Protein AF-A0A9D9RTY1-F1 (afdb_monomer)

Secondary structure (DSSP, 8-state):
-------------------------PPPPP-TTSPPPPPSS--HHHHHHHHHHHHTHHHH-TTS--S-HHHHTTS-GGGS-TTSTTTTSSSPPTT-----S-----SSTTTTTTSSBHHHHHHHHHHH-STTSTT-S-HHHHHHHHHHHHHHTTS---SS---TTTTTTSBS-----PPP-PPPP-----------THHHHHHHHHHHHHHHHHHT-

Radius of gyration: 36.24 Å; Cα contacts (8 Å, |Δi|>4): 224; chains: 1; bounding box: 77×81×108 Å

Foldseek 3Di:
DDDDDDDDDDDDDDPPPDPPPPPPPPDPDDLLLDQDDADPDHFLQSLLSNLCSVFPCVAQNSLLAGPDPVRLVSDDPVPSCQQDACHLHPHHDDLHHHDDPTTHRLAEPPRQQVAFWLVRVLVCCCQCPDVSDRNPDDSSNSQSNSQNRCVSNVQDVSPDRDDPVCGNVRGRNDDPPPPPPDPDDPPPDDPPPPPDPVVVVVVVVVVVVVVVVVVVD

pLDDT: mean 83.55, std 17.49, range [39.09, 98.81]

Structure (mmCIF, N/CA/C/O backbone):
data_AF-A0A9D9RTY1-F1
#
_entry.id   AF-A0A9D9RTY1-F1
#
loop_
_atom_site.group_PDB
_atom_site.id
_atom_site.type_symbol
_atom_site.label_atom_id
_atom_site.label_alt_id
_atom_site.label_comp_id
_atom_site.label_asym_id
_atom_site.label_entity_id
_atom_site.label_seq_id
_atom_site.pdbx_PDB_ins_code
_atom_site.Cartn_x
_atom_site.Cartn_y
_atom_site.Cartn_z
_atom_site.occupancy
_atom_site.B_iso_or_equiv
_atom_site.auth_seq_id
_atom_site.auth_comp_id
_atom_site.auth_asym_id
_atom_site.auth_atom_id
_atom_site.pdbx_PDB_model_num
ATOM 1 N N . MET A 1 1 ? -55.682 6.511 -87.928 1.00 39.09 1 MET A N 1
ATOM 2 C CA . MET A 1 1 ? -54.717 5.522 -88.454 1.00 39.09 1 MET A CA 1
ATOM 3 C C . MET A 1 1 ? -53.425 5.678 -87.659 1.00 39.09 1 MET A C 1
ATOM 5 O O . MET A 1 1 ? -53.034 6.820 -87.480 1.00 39.09 1 MET A O 1
ATOM 9 N N . ALA A 1 2 ? -52.917 4.562 -87.109 1.00 41.84 2 ALA A N 1
ATOM 10 C CA . ALA A 1 2 ? -51.545 4.195 -86.674 1.00 41.84 2 ALA A CA 1
ATOM 11 C C . ALA A 1 2 ? -50.448 5.298 -86.617 1.00 41.84 2 ALA A C 1
ATOM 13 O O . ALA A 1 2 ? -50.391 6.126 -87.512 1.00 41.84 2 ALA A O 1
ATOM 14 N N . SER A 1 3 ? -49.488 5.379 -85.684 1.00 44.28 3 SER A N 1
ATOM 15 C CA . SER A 1 3 ? -48.809 4.414 -84.794 1.00 44.28 3 SER A CA 1
ATOM 16 C C . SER A 1 3 ? -48.095 5.193 -83.665 1.00 44.28 3 SER A C 1
ATOM 18 O O . SER A 1 3 ? -47.603 6.288 -83.904 1.00 44.28 3 SER A O 1
ATOM 20 N N . VAL A 1 4 ? -48.163 4.733 -82.409 1.00 47.88 4 VAL A N 1
ATOM 21 C CA . VAL A 1 4 ? -47.078 4.130 -81.587 1.00 47.88 4 VAL A CA 1
ATOM 22 C C . VAL A 1 4 ? -45.735 4.880 -81.563 1.00 47.88 4 VAL A C 1
ATOM 24 O O . VAL A 1 4 ? -45.043 4.966 -82.571 1.00 47.88 4 VAL A O 1
ATOM 27 N N . GLY A 1 5 ? -45.311 5.278 -80.358 1.00 40.38 5 GLY A N 1
ATOM 28 C CA . GLY A 1 5 ? -43.948 5.720 -80.053 1.00 40.38 5 GLY A CA 1
ATOM 29 C C . GLY A 1 5 ? -43.717 5.843 -78.547 1.00 40.38 5 GLY A C 1
ATOM 30 O O . GLY A 1 5 ? -43.826 6.921 -77.979 1.00 40.38 5 GLY A O 1
ATOM 31 N N . VAL A 1 6 ? -43.462 4.703 -77.909 1.00 56.97 6 VAL A N 1
ATOM 32 C CA . VAL A 1 6 ? -43.056 4.538 -76.507 1.00 56.97 6 VAL A CA 1
ATOM 33 C C . VAL A 1 6 ? -41.722 5.257 -76.249 1.00 56.97 6 VAL A C 1
ATOM 35 O O . VAL A 1 6 ? -40.755 5.000 -76.960 1.00 56.97 6 VAL A O 1
ATOM 38 N N . ALA A 1 7 ? -41.643 6.087 -75.204 1.00 49.06 7 ALA A N 1
ATOM 39 C CA . ALA A 1 7 ? -40.377 6.554 -74.633 1.00 49.06 7 ALA A CA 1
ATOM 40 C C . ALA A 1 7 ? -40.371 6.326 -73.110 1.00 49.06 7 ALA A C 1
ATOM 42 O O . ALA A 1 7 ? -40.986 7.057 -72.336 1.00 49.06 7 ALA A O 1
ATOM 43 N N . LEU A 1 8 ? -39.698 5.232 -72.746 1.00 49.62 8 LEU A N 1
ATOM 44 C CA . LEU A 1 8 ? -39.232 4.820 -71.420 1.00 49.62 8 LEU A CA 1
ATOM 45 C C . LEU A 1 8 ? -38.505 5.971 -70.689 1.00 49.62 8 LEU A C 1
ATOM 47 O O . LEU A 1 8 ? -37.761 6.714 -71.317 1.00 49.62 8 LEU A O 1
ATOM 51 N N . LEU A 1 9 ? -38.829 6.236 -69.417 1.00 51.44 9 LEU A N 1
ATOM 52 C CA . LEU A 1 9 ? -38.225 5.661 -68.194 1.00 51.44 9 LEU A CA 1
ATOM 53 C C . LEU A 1 9 ? -36.789 6.143 -67.895 1.00 51.44 9 LEU A C 1
ATOM 55 O O . LEU A 1 9 ? -35.948 6.239 -68.778 1.00 51.44 9 LEU A O 1
ATOM 59 N N . ILE A 1 10 ? -36.532 6.278 -66.585 1.00 53.66 10 ILE A N 1
ATOM 60 C CA . ILE A 1 10 ? -35.251 6.467 -65.872 1.00 53.66 10 ILE A CA 1
ATOM 61 C C . ILE A 1 10 ? -34.979 7.917 -65.426 1.00 53.66 10 ILE A C 1
ATOM 63 O O . ILE A 1 10 ? -34.097 8.609 -65.920 1.00 53.66 10 ILE A O 1
ATOM 67 N N . ALA A 1 11 ? -35.716 8.349 -64.403 1.00 50.78 11 ALA A N 1
ATOM 68 C CA . ALA A 1 11 ? -35.280 9.397 -63.482 1.00 50.78 11 ALA A CA 1
ATOM 69 C C . ALA A 1 11 ? -35.569 8.911 -62.057 1.00 50.78 11 ALA A C 1
ATOM 71 O O . ALA A 1 11 ? -36.657 9.095 -61.521 1.00 50.78 11 ALA A O 1
ATOM 72 N N . GLY A 1 12 ? -34.611 8.201 -61.478 1.00 52.16 12 GLY A N 1
ATOM 73 C CA . GLY A 1 12 ? -34.702 7.669 -60.125 1.00 52.16 12 GLY A CA 1
ATOM 74 C C . GLY A 1 12 ? -33.815 6.446 -60.017 1.00 52.16 12 GLY A C 1
ATOM 75 O O . GLY A 1 12 ? -34.010 5.523 -60.797 1.00 52.16 12 GLY A O 1
ATOM 76 N N . LEU A 1 13 ? -32.865 6.493 -59.077 1.00 59.09 13 LEU A N 1
ATOM 77 C CA . LEU A 1 13 ? -31.928 5.448 -58.613 1.00 59.09 13 LEU A CA 1
ATOM 78 C C . LEU A 1 13 ? -30.463 5.912 -58.667 1.00 59.09 13 LEU A C 1
ATOM 80 O O . LEU A 1 13 ? -29.623 5.290 -59.303 1.00 59.09 13 LEU A O 1
ATOM 84 N N . LEU A 1 14 ? -30.153 6.997 -57.956 1.00 55.81 14 LEU A N 1
ATOM 85 C CA . LEU A 1 14 ? -28.801 7.265 -57.448 1.00 55.81 14 LEU A CA 1
ATOM 86 C C . LEU A 1 14 ? -28.910 7.802 -56.012 1.00 55.81 14 LEU A C 1
ATOM 88 O O . LEU A 1 14 ? -28.430 8.881 -55.691 1.00 55.81 14 LEU A O 1
ATOM 92 N N . PHE A 1 15 ? -29.596 7.055 -55.147 1.00 55.59 15 PHE A N 1
ATOM 93 C CA . PHE A 1 15 ? -29.337 7.118 -53.712 1.00 55.59 15 PHE A CA 1
ATOM 94 C C . PHE A 1 15 ? -28.747 5.768 -53.343 1.00 55.59 15 PHE A C 1
ATOM 96 O O . PHE A 1 15 ? -29.465 4.792 -53.143 1.00 55.59 15 PHE A O 1
ATOM 103 N N . ASP A 1 16 ? -27.421 5.719 -53.371 1.00 55.88 16 ASP A N 1
ATOM 104 C CA . ASP A 1 16 ? -26.637 4.615 -52.848 1.00 55.88 16 ASP A CA 1
ATOM 105 C C . ASP A 1 16 ? -26.832 4.612 -51.327 1.00 55.88 16 ASP A C 1
ATOM 107 O O . ASP A 1 16 ? -26.165 5.332 -50.582 1.00 55.88 16 ASP A O 1
ATOM 111 N N . THR A 1 17 ? -27.850 3.892 -50.852 1.00 61.53 17 THR A N 1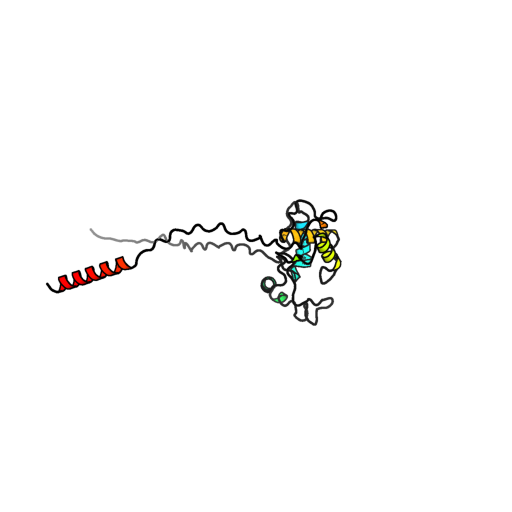
ATOM 112 C CA . THR A 1 17 ? -28.001 3.586 -49.430 1.00 61.53 17 THR A CA 1
ATOM 113 C C . THR A 1 17 ? -26.954 2.540 -49.085 1.00 61.53 17 THR A C 1
ATOM 115 O O . THR A 1 17 ? -27.255 1.349 -48.981 1.00 61.53 17 THR A O 1
ATOM 118 N N . GLY A 1 18 ? -25.706 2.990 -48.949 1.00 62.91 18 GLY A N 1
ATOM 119 C CA . GLY A 1 18 ? -24.657 2.188 -48.346 1.00 62.91 18 GLY A CA 1
ATOM 120 C C . GLY A 1 18 ? -25.138 1.688 -46.980 1.00 62.91 18 GLY A C 1
ATOM 121 O O . GLY A 1 18 ? -25.871 2.408 -46.289 1.00 62.91 18 GLY A O 1
ATOM 122 N N . PRO A 1 19 ? -24.789 0.455 -46.580 1.00 56.78 19 PRO A N 1
ATOM 123 C CA . PRO A 1 19 ? -25.162 -0.041 -45.269 1.00 56.78 19 PRO A CA 1
ATOM 124 C C . PRO A 1 19 ? -24.632 0.939 -44.223 1.00 56.78 19 PRO A C 1
ATOM 126 O O . PRO A 1 19 ? -23.446 1.271 -44.210 1.00 56.78 19 PRO A O 1
ATOM 129 N N . ALA A 1 20 ? -25.525 1.431 -43.364 1.00 58.81 20 ALA A N 1
ATOM 130 C CA . ALA A 1 20 ? -25.129 2.158 -42.174 1.00 58.81 20 ALA A CA 1
ATOM 131 C C . ALA A 1 20 ? -24.320 1.183 -41.316 1.00 58.81 20 ALA A C 1
ATOM 133 O O . ALA A 1 20 ? -24.879 0.348 -40.604 1.00 58.81 20 ALA A O 1
ATOM 134 N N . TYR A 1 21 ? -22.994 1.248 -41.438 1.00 53.22 21 TYR A N 1
ATOM 135 C CA . TYR A 1 21 ? -22.086 0.600 -40.513 1.00 53.22 21 TYR A CA 1
ATOM 136 C C . TYR A 1 21 ? -22.337 1.247 -39.157 1.00 53.22 21 TYR A C 1
ATOM 138 O O . TYR A 1 21 ? -21.851 2.339 -38.866 1.00 53.22 21 TYR A O 1
ATOM 146 N N . SER A 1 22 ? -23.172 0.590 -38.356 1.00 57.97 22 SER A N 1
ATOM 147 C CA . SER A 1 22 ? -23.284 0.863 -36.936 1.00 57.97 22 SER A CA 1
ATOM 148 C C . SER A 1 22 ? -21.882 0.676 -36.371 1.00 57.97 22 SER A C 1
ATOM 150 O O . SER A 1 22 ? -21.384 -0.446 -36.275 1.00 57.97 22 SER A O 1
ATOM 152 N N . GLN A 1 23 ? -21.194 1.787 -36.107 1.00 57.97 23 GLN A N 1
ATOM 153 C CA . GLN A 1 23 ? -19.950 1.757 -35.362 1.00 57.97 23 GLN A CA 1
ATOM 154 C C . GLN A 1 23 ? -20.323 1.283 -33.965 1.00 57.97 23 GLN A C 1
ATOM 156 O O . GLN A 1 23 ? -20.838 2.054 -33.157 1.00 57.97 23 GLN A O 1
ATOM 161 N N . ALA A 1 24 ? -20.122 -0.010 -33.712 1.00 61.62 24 ALA A N 1
ATOM 162 C CA . ALA A 1 24 ? -20.101 -0.537 -32.365 1.00 61.62 24 ALA A CA 1
ATOM 163 C C . ALA A 1 24 ? -19.070 0.298 -31.600 1.00 61.62 24 ALA A C 1
ATOM 165 O O . ALA A 1 24 ? -17.873 0.226 -31.879 1.00 61.62 24 ALA A O 1
ATOM 166 N N . GLN A 1 25 ? -19.547 1.169 -30.712 1.00 55.00 25 GLN A N 1
ATOM 167 C CA . GLN A 1 25 ? -18.683 1.914 -29.813 1.00 55.00 25 GLN A CA 1
ATOM 168 C C . GLN A 1 25 ? -17.931 0.871 -28.992 1.00 55.00 25 GLN A C 1
ATOM 170 O O . GLN A 1 25 ? -18.549 0.088 -28.270 1.00 55.00 25 GLN A O 1
ATOM 175 N N . ALA A 1 26 ? -16.611 0.806 -29.166 1.00 59.34 26 ALA A N 1
ATOM 176 C CA . ALA A 1 26 ? -15.774 -0.022 -28.321 1.00 59.34 26 ALA A CA 1
ATOM 177 C C . ALA A 1 26 ? -16.012 0.423 -26.876 1.00 59.34 26 ALA A C 1
ATOM 179 O O . ALA A 1 26 ? -15.827 1.599 -26.551 1.00 59.34 26 ALA A O 1
ATOM 180 N N . THR A 1 27 ? -16.464 -0.495 -26.024 1.00 51.91 27 THR A N 1
ATOM 181 C CA . THR A 1 27 ? -16.503 -0.253 -24.584 1.00 51.91 27 THR A CA 1
ATOM 182 C C . THR A 1 27 ? -15.096 0.171 -24.163 1.00 51.91 27 THR A C 1
ATOM 184 O O . THR A 1 27 ? -14.148 -0.549 -24.500 1.00 51.91 27 THR A O 1
ATOM 187 N N . PRO A 1 28 ? -14.920 1.320 -23.485 1.00 60.97 28 PRO A N 1
ATOM 188 C CA . PRO A 1 28 ? -13.603 1.742 -23.037 1.00 60.97 28 PRO A CA 1
ATOM 189 C C . PRO A 1 28 ? -12.989 0.614 -22.209 1.00 60.97 28 PRO A C 1
ATOM 191 O O . PRO A 1 28 ? -13.576 0.147 -21.232 1.00 60.97 28 PRO A O 1
ATOM 194 N N . THR A 1 29 ? -11.839 0.117 -22.660 1.00 68.69 29 THR A N 1
ATOM 195 C CA . THR A 1 29 ? -11.062 -0.858 -21.900 1.00 68.69 29 THR A CA 1
ATOM 196 C C . THR A 1 29 ? -10.519 -0.131 -20.679 1.00 68.69 29 THR A C 1
ATOM 198 O O . THR A 1 29 ? -9.836 0.880 -20.819 1.00 68.69 29 THR A O 1
ATOM 201 N N . PHE A 1 30 ? -10.893 -0.594 -19.490 1.00 83.06 30 PHE A N 1
ATOM 202 C CA . PHE A 1 30 ? -10.400 -0.047 -18.232 1.00 83.06 30 PHE A CA 1
ATOM 203 C C . PHE A 1 30 ? -8.881 -0.249 -18.154 1.00 83.06 30 PHE A C 1
ATOM 205 O O . PHE A 1 30 ? -8.409 -1.385 -18.239 1.00 83.06 30 PHE A O 1
ATOM 212 N N . ASP A 1 31 ? -8.128 0.844 -18.020 1.00 92.12 31 ASP A N 1
ATOM 213 C CA . ASP A 1 31 ? -6.685 0.788 -17.803 1.00 92.12 31 ASP A CA 1
ATOM 214 C C . ASP A 1 31 ? -6.409 0.379 -16.352 1.00 92.12 31 ASP A C 1
ATOM 216 O O . ASP A 1 31 ? -6.654 1.135 -15.415 1.00 92.12 31 ASP A O 1
ATOM 220 N N . ARG A 1 32 ? -5.903 -0.843 -16.178 1.00 93.94 32 ARG A N 1
ATOM 221 C CA . ARG A 1 32 ? -5.610 -1.436 -14.867 1.00 93.94 32 ARG A CA 1
ATOM 222 C C . ARG A 1 32 ? -4.363 -0.856 -14.199 1.00 93.94 32 ARG A C 1
ATOM 224 O O . ARG A 1 32 ? -4.164 -1.090 -13.012 1.00 93.94 32 ARG A O 1
ATOM 231 N N . LEU A 1 33 ? -3.525 -0.136 -14.946 1.00 95.75 33 LEU A N 1
ATOM 232 C CA . LEU A 1 33 ? -2.320 0.521 -14.437 1.00 95.75 33 LEU A CA 1
ATOM 233 C C . LEU A 1 33 ? -2.531 2.025 -14.215 1.00 95.75 33 LEU A C 1
ATOM 235 O O . LEU A 1 33 ? -1.637 2.694 -13.693 1.00 95.75 33 LEU A O 1
ATOM 239 N N . ALA A 1 34 ? -3.700 2.563 -14.572 1.00 95.88 34 ALA A N 1
ATOM 240 C CA . ALA A 1 34 ? -4.029 3.961 -14.341 1.00 95.88 34 ALA A CA 1
ATOM 241 C C . ALA A 1 34 ? -4.133 4.280 -12.843 1.00 95.88 34 ALA A C 1
ATOM 243 O O . ALA A 1 34 ? -4.600 3.472 -12.038 1.00 95.88 34 ALA A O 1
ATOM 244 N N . GLN A 1 35 ? -3.735 5.502 -12.484 1.00 96.75 35 GLN A N 1
ATOM 245 C CA . GLN A 1 35 ? -3.918 6.029 -11.136 1.00 96.75 35 GLN A CA 1
ATOM 246 C C . GLN A 1 35 ? -5.409 6.007 -10.759 1.00 96.75 35 GLN A C 1
ATOM 248 O O . GLN A 1 35 ? -6.225 6.556 -11.508 1.00 96.75 35 GLN A O 1
ATOM 253 N N . PRO A 1 36 ? -5.782 5.428 -9.601 1.00 96.19 36 PRO A N 1
ATOM 254 C CA . PRO A 1 36 ? -7.159 5.451 -9.133 1.00 96.19 36 PRO A CA 1
ATOM 255 C C . PRO A 1 36 ? -7.673 6.882 -8.968 1.00 96.19 36 PRO A C 1
ATOM 257 O O . PRO A 1 36 ? -7.025 7.730 -8.351 1.00 96.19 36 PRO A O 1
ATOM 260 N N . THR A 1 37 ? -8.865 7.155 -9.497 1.00 95.94 37 THR A N 1
ATOM 261 C CA . THR A 1 37 ? -9.552 8.428 -9.269 1.00 95.94 37 THR A CA 1
ATOM 262 C C . THR A 1 37 ? -10.217 8.429 -7.901 1.00 95.94 37 THR A C 1
ATOM 264 O O . THR A 1 37 ? -10.975 7.509 -7.591 1.00 95.94 37 THR A O 1
ATOM 267 N N . LEU A 1 38 ? -9.999 9.482 -7.116 1.00 97.00 38 LEU A N 1
ATOM 268 C CA . LEU A 1 38 ? -10.695 9.648 -5.844 1.00 97.00 38 LEU A CA 1
ATOM 269 C C . LEU A 1 38 ? -12.133 10.149 -6.038 1.00 97.00 38 LEU A C 1
ATOM 271 O O . LEU A 1 38 ? -12.379 10.964 -6.934 1.00 97.00 38 LEU A O 1
ATOM 275 N N . PRO A 1 39 ? -13.080 9.722 -5.182 1.00 96.75 39 PRO A N 1
ATOM 276 C CA . PRO A 1 39 ? -14.383 10.366 -5.094 1.00 96.75 39 PRO A CA 1
ATOM 277 C C . PRO A 1 39 ? -14.248 11.805 -4.565 1.00 96.75 39 PRO A C 1
ATOM 279 O O . PRO A 1 39 ? -13.200 12.213 -4.069 1.00 96.75 39 PRO A O 1
ATOM 282 N N . ALA A 1 40 ? -15.329 12.585 -4.669 1.00 97.19 40 ALA A N 1
ATOM 283 C CA . ALA A 1 40 ? -15.341 13.992 -4.254 1.00 97.19 40 ALA A CA 1
ATOM 284 C C . ALA A 1 40 ? -15.058 14.197 -2.753 1.00 97.19 40 ALA A C 1
ATOM 286 O O . ALA A 1 40 ? -14.518 15.234 -2.377 1.00 97.19 40 ALA A O 1
ATOM 287 N N . ASP A 1 41 ? -15.421 13.216 -1.928 1.00 96.25 41 ASP A N 1
ATOM 288 C CA . ASP A 1 41 ? -15.159 13.179 -0.489 1.00 96.25 41 ASP A CA 1
ATOM 289 C C . ASP A 1 41 ? -14.475 11.842 -0.152 1.00 96.25 41 ASP A C 1
ATOM 291 O O . ASP A 1 41 ? -15.158 10.850 0.112 1.00 96.25 41 ASP A O 1
ATOM 295 N N . PRO A 1 42 ? -13.141 11.755 -0.317 1.00 97.12 42 PRO A N 1
ATOM 296 C CA . PRO A 1 42 ? -12.409 10.507 -0.169 1.00 97.12 42 PRO A CA 1
ATOM 297 C C . PRO A 1 42 ? -12.201 10.141 1.295 1.00 97.12 42 PRO A C 1
ATOM 299 O O . PRO A 1 42 ? -11.658 10.923 2.079 1.00 97.12 42 PRO A O 1
ATOM 302 N N . ASN A 1 43 ? -12.534 8.900 1.641 1.00 97.06 43 ASN A N 1
ATOM 303 C CA . ASN A 1 43 ? -12.174 8.347 2.939 1.00 97.06 43 ASN A CA 1
ATOM 304 C C . ASN A 1 43 ? -10.683 7.948 2.986 1.00 97.06 43 ASN A C 1
ATOM 306 O O . ASN A 1 43 ? -9.927 8.080 2.018 1.00 97.06 43 ASN A O 1
ATOM 310 N N . GLN A 1 44 ? -10.246 7.457 4.145 1.00 98.19 44 GLN A N 1
ATOM 311 C CA . GLN A 1 44 ? -8.856 7.072 4.387 1.00 98.19 44 GLN A CA 1
ATOM 312 C C . GLN A 1 44 ? -8.346 5.999 3.405 1.00 98.19 44 GLN A C 1
ATOM 314 O O . GLN A 1 44 ? -7.238 6.115 2.880 1.00 98.19 44 GLN A O 1
ATOM 319 N N . ALA A 1 45 ? -9.139 4.966 3.129 1.00 98.31 45 ALA A N 1
ATOM 320 C CA . ALA A 1 45 ? -8.768 3.898 2.208 1.00 98.31 45 ALA A CA 1
ATOM 321 C C . ALA A 1 45 ? -8.830 4.333 0.735 1.00 98.31 45 ALA A C 1
ATOM 323 O O . ALA A 1 45 ? -8.043 3.846 -0.077 1.00 98.31 45 ALA A O 1
ATOM 324 N N . ASP A 1 46 ? -9.690 5.291 0.376 1.00 98.19 46 ASP A N 1
ATOM 325 C CA . ASP A 1 46 ? -9.677 5.904 -0.955 1.00 98.19 46 ASP A CA 1
ATOM 326 C C . ASP A 1 46 ? -8.331 6.581 -1.202 1.00 98.19 46 ASP A C 1
ATOM 328 O O . ASP A 1 46 ? -7.687 6.329 -2.219 1.00 98.19 46 ASP A O 1
ATOM 332 N N . GLN A 1 47 ? -7.839 7.359 -0.236 1.00 98.56 47 GLN A N 1
ATOM 333 C CA . GLN A 1 47 ? -6.491 7.933 -0.295 1.00 98.56 47 GLN A CA 1
ATOM 334 C C . GLN A 1 47 ? -5.417 6.831 -0.334 1.00 98.56 47 GLN A C 1
ATOM 336 O O . GLN A 1 47 ? -4.473 6.902 -1.125 1.00 98.56 47 GLN A O 1
ATOM 341 N N . GLY A 1 48 ? -5.620 5.757 0.433 1.00 98.62 48 GLY A N 1
ATOM 342 C CA . GLY A 1 48 ? -4.772 4.567 0.430 1.00 98.62 48 GLY A CA 1
ATOM 343 C C . GLY A 1 48 ? -4.645 3.879 -0.924 1.00 98.62 48 GLY A C 1
ATOM 344 O O . GLY A 1 48 ? -3.579 3.344 -1.221 1.00 98.62 48 GLY A O 1
ATOM 345 N N . SER A 1 49 ? -5.667 3.951 -1.781 1.00 98.56 49 SER A N 1
ATOM 346 C CA . SER A 1 49 ? -5.606 3.394 -3.138 1.00 98.56 49 SER A CA 1
ATOM 347 C C . SER A 1 49 ? -4.538 4.069 -4.006 1.00 98.56 49 SER A C 1
ATOM 349 O O . SER A 1 49 ? -3.872 3.399 -4.793 1.00 98.56 49 SER A O 1
ATOM 351 N N . GLN A 1 50 ? -4.301 5.374 -3.824 1.00 98.44 50 GLN A N 1
ATOM 352 C CA . GLN A 1 50 ? -3.238 6.086 -4.538 1.00 98.44 50 GLN A CA 1
ATOM 353 C C . GLN A 1 50 ? -1.853 5.723 -4.005 1.00 98.44 50 GLN A C 1
ATOM 355 O O . GLN A 1 50 ? -0.922 5.546 -4.791 1.00 98.44 50 GLN A O 1
ATOM 360 N N . VAL A 1 51 ? -1.721 5.568 -2.682 1.00 98.69 51 VAL A N 1
ATOM 361 C CA . VAL A 1 51 ? -0.477 5.086 -2.061 1.00 98.69 51 VAL A CA 1
ATOM 362 C C . VAL A 1 51 ? -0.163 3.677 -2.558 1.00 98.69 51 VAL A C 1
ATOM 364 O O . VAL A 1 51 ? 0.959 3.400 -2.974 1.00 98.69 51 VAL A O 1
ATOM 367 N N . TYR A 1 52 ? -1.166 2.799 -2.586 1.00 98.75 52 TYR A N 1
ATOM 368 C CA . TYR A 1 52 ? -1.028 1.442 -3.095 1.00 98.75 52 TYR A CA 1
ATOM 369 C C . TYR A 1 52 ? -0.637 1.425 -4.577 1.00 98.75 52 TYR A C 1
ATOM 371 O O . TYR A 1 52 ? 0.298 0.721 -4.955 1.00 98.75 52 TYR A O 1
ATOM 379 N N . TRP A 1 53 ? -1.312 2.213 -5.418 1.00 98.56 53 TRP A N 1
ATOM 380 C CA . TRP A 1 53 ? -1.005 2.324 -6.845 1.00 98.56 53 TRP A CA 1
ATOM 381 C C . TRP A 1 53 ? 0.450 2.738 -7.091 1.00 98.56 53 TRP A C 1
ATOM 383 O O . TRP A 1 53 ? 1.148 2.101 -7.877 1.00 98.56 53 TRP A O 1
ATOM 393 N N . LEU A 1 54 ? 0.928 3.760 -6.380 1.00 97.88 54 LEU A N 1
ATOM 394 C CA . LEU A 1 54 ? 2.278 4.278 -6.571 1.00 97.88 54 LEU A CA 1
ATOM 395 C C . LEU A 1 54 ? 3.350 3.340 -5.999 1.00 97.88 54 LEU A C 1
ATOM 397 O O . LEU A 1 54 ? 4.407 3.159 -6.601 1.00 97.88 54 LEU A O 1
ATOM 401 N N . SER A 1 55 ? 3.100 2.770 -4.819 1.00 98.06 55 SER A N 1
ATOM 402 C CA . SER A 1 55 ? 4.149 2.163 -3.993 1.00 98.06 55 SER A CA 1
ATOM 403 C C . SER A 1 55 ? 4.023 0.649 -3.797 1.00 98.06 55 SER A C 1
ATOM 405 O O . SER A 1 55 ? 4.923 0.030 -3.233 1.00 98.06 55 SER A O 1
ATOM 407 N N . CYS A 1 56 ? 2.931 0.021 -4.227 1.00 98.31 56 CYS A N 1
ATOM 408 C CA . CYS A 1 56 ? 2.679 -1.400 -3.967 1.00 98.31 56 CYS A CA 1
ATOM 409 C C . CYS A 1 56 ? 2.340 -2.171 -5.241 1.00 98.31 56 CYS A C 1
ATOM 411 O O . CYS A 1 56 ? 2.912 -3.236 -5.475 1.00 98.31 56 CYS A O 1
ATOM 413 N N . LEU A 1 57 ? 1.455 -1.621 -6.074 1.00 98.06 57 LEU A N 1
ATOM 414 C CA . LEU A 1 57 ? 0.922 -2.240 -7.286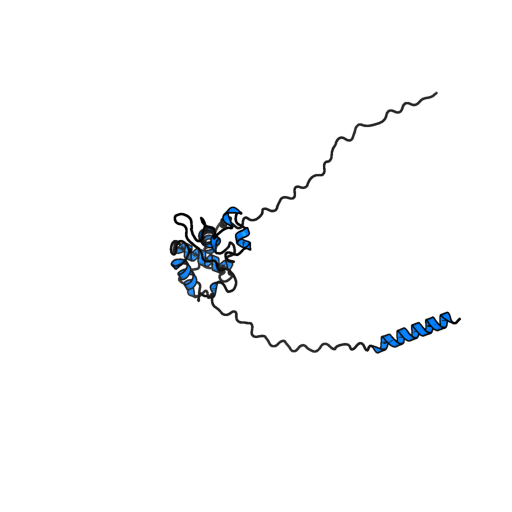 1.00 98.06 57 LEU A CA 1
ATOM 415 C C . LEU A 1 57 ? 1.997 -2.805 -8.225 1.00 98.06 57 LEU A C 1
ATOM 417 O O . LEU A 1 57 ? 1.809 -3.943 -8.659 1.00 98.06 57 LEU A O 1
ATOM 421 N N . PRO A 1 58 ? 3.140 -2.129 -8.489 1.00 94.94 58 PRO A N 1
ATOM 422 C CA . PRO A 1 58 ? 4.132 -2.660 -9.423 1.00 94.94 58 PRO A CA 1
ATOM 423 C C . PRO A 1 58 ? 4.689 -4.034 -9.048 1.00 94.94 58 PRO A C 1
ATOM 425 O O . PRO A 1 58 ? 5.108 -4.799 -9.911 1.00 94.94 58 PRO A O 1
ATOM 428 N N . CYS A 1 59 ? 4.675 -4.356 -7.754 1.00 95.81 59 CYS A N 1
ATOM 429 C CA . CYS A 1 59 ? 5.102 -5.652 -7.244 1.00 95.81 59 CYS A CA 1
ATOM 430 C C . CYS A 1 59 ? 3.896 -6.524 -6.870 1.00 95.81 59 CYS A C 1
ATOM 432 O O . CYS A 1 59 ? 3.847 -7.707 -7.186 1.00 95.81 59 CYS A O 1
ATOM 434 N N . HIS A 1 60 ? 2.914 -5.964 -6.171 1.00 98.06 60 HIS A N 1
ATOM 435 C CA . HIS A 1 60 ? 1.849 -6.734 -5.537 1.00 98.06 60 HIS A CA 1
ATOM 436 C C . HIS A 1 60 ? 0.585 -6.892 -6.382 1.00 98.06 60 HIS A C 1
ATOM 438 O O . HIS A 1 60 ? -0.342 -7.573 -5.949 1.00 98.06 60 HIS A O 1
ATOM 444 N N . GLY A 1 61 ? 0.553 -6.343 -7.594 1.00 97.75 61 GLY A N 1
ATOM 445 C CA . GLY A 1 61 ? -0.598 -6.453 -8.477 1.00 97.75 61 GLY A CA 1
ATOM 446 C C . GLY A 1 61 ? -1.651 -5.392 -8.206 1.00 97.75 61 GLY A C 1
ATOM 447 O O . GLY A 1 61 ? -1.815 -4.922 -7.079 1.00 97.75 61 GLY A O 1
ATOM 448 N N . ASP A 1 62 ? -2.398 -5.042 -9.245 1.00 97.06 62 ASP A N 1
ATOM 449 C CA . ASP A 1 62 ? -3.505 -4.081 -9.205 1.00 97.06 62 ASP A CA 1
ATOM 450 C C . ASP A 1 62 ? -4.660 -4.504 -8.290 1.00 97.06 62 ASP A C 1
ATOM 452 O O . ASP A 1 62 ? -5.388 -3.658 -7.783 1.00 97.06 62 ASP A O 1
ATOM 456 N N . ARG A 1 63 ? -4.800 -5.808 -8.034 1.00 96.88 63 ARG A N 1
ATOM 457 C CA . ARG A 1 63 ? -5.791 -6.390 -7.115 1.00 96.88 63 ARG A CA 1
ATOM 458 C C . ARG A 1 63 ? -5.154 -6.971 -5.851 1.00 96.88 63 ARG A C 1
ATOM 460 O O . ARG A 1 63 ? -5.809 -7.706 -5.120 1.00 96.88 63 ARG A O 1
ATOM 467 N N . GLY A 1 64 ? -3.860 -6.734 -5.628 1.00 98.19 64 GLY A N 1
ATOM 468 C CA . GLY A 1 64 ? -3.109 -7.367 -4.541 1.00 98.19 64 GLY A CA 1
ATOM 469 C C . GLY A 1 64 ? -2.893 -8.869 -4.704 1.00 98.19 64 GLY A C 1
ATOM 470 O O . GLY A 1 64 ? -2.572 -9.538 -3.725 1.00 98.19 64 GLY A O 1
ATOM 471 N N . GLN A 1 65 ? -3.031 -9.404 -5.921 1.00 97.75 65 GLN A N 1
ATOM 472 C CA . GLN A 1 65 ? -2.865 -10.823 -6.253 1.00 97.75 65 GLN A CA 1
ATOM 473 C C . GLN A 1 65 ? -1.399 -11.294 -6.308 1.00 97.75 65 GLN A C 1
ATOM 475 O O . GLN A 1 65 ? -1.139 -12.478 -6.528 1.00 97.75 65 GLN A O 1
ATOM 480 N N . GLY A 1 66 ? -0.442 -10.387 -6.116 1.00 97.38 66 GLY A N 1
ATOM 481 C CA . GLY A 1 66 ? 0.983 -10.618 -6.331 1.00 97.38 66 GLY A CA 1
ATOM 482 C C . GLY A 1 66 ? 1.394 -10.427 -7.793 1.00 97.38 66 GLY A C 1
ATOM 483 O O . GLY A 1 66 ? 0.564 -10.179 -8.674 1.00 97.38 66 GLY A O 1
ATOM 484 N N . LEU A 1 67 ? 2.692 -10.577 -8.065 1.00 96.12 67 LEU A N 1
ATOM 485 C CA . LEU A 1 67 ? 3.265 -10.441 -9.410 1.00 96.12 67 LEU A CA 1
ATOM 486 C C . LEU A 1 67 ? 3.007 -11.709 -10.239 1.00 96.12 67 LEU A C 1
ATOM 488 O O . LEU A 1 67 ? 3.901 -12.519 -10.481 1.00 96.12 67 LEU A O 1
ATOM 492 N N . THR A 1 68 ? 1.745 -11.922 -10.600 1.00 96.31 68 THR A N 1
ATOM 493 C CA . THR A 1 68 ? 1.309 -13.064 -11.413 1.00 96.31 68 THR A CA 1
ATOM 494 C C . THR A 1 68 ? 1.611 -12.839 -12.892 1.00 96.31 68 THR A C 1
ATOM 496 O O . THR A 1 68 ? 1.681 -11.700 -13.345 1.00 96.31 68 THR A O 1
ATOM 499 N N . GLU A 1 69 ? 1.708 -13.920 -13.671 1.00 95.38 69 GLU A N 1
ATOM 500 C CA . GLU A 1 69 ? 1.830 -13.826 -15.134 1.00 95.38 69 GLU A CA 1
ATOM 501 C C . GLU A 1 69 ? 0.665 -13.031 -15.742 1.00 95.38 69 GLU A C 1
ATOM 503 O O . GLU A 1 69 ? 0.869 -12.184 -16.600 1.00 95.38 69 GLU A O 1
ATOM 508 N N . GLU A 1 70 ? -0.557 -13.244 -15.244 1.00 96.00 70 GLU A N 1
ATOM 509 C CA . GLU A 1 70 ? -1.748 -12.501 -15.674 1.00 96.00 70 GLU A CA 1
ATOM 510 C C . GLU A 1 70 ? -1.592 -10.991 -15.493 1.00 96.00 70 GLU A C 1
ATOM 512 O O . GLU A 1 70 ? -1.944 -10.229 -16.390 1.00 96.00 70 GLU A O 1
ATOM 517 N N . PHE A 1 71 ? -1.041 -10.570 -14.356 1.00 96.56 71 PHE A N 1
ATOM 518 C CA . PHE A 1 71 ? -0.792 -9.164 -14.083 1.00 96.56 71 PHE A CA 1
ATOM 519 C C . PHE A 1 71 ? 0.378 -8.617 -14.909 1.00 96.56 71 PHE A C 1
ATOM 521 O O . PHE A 1 71 ? 0.277 -7.533 -15.464 1.00 96.56 71 PHE A O 1
ATOM 528 N N . ILE A 1 72 ? 1.459 -9.380 -15.087 1.00 95.38 72 ILE A N 1
ATOM 529 C CA . ILE A 1 72 ? 2.585 -8.975 -15.946 1.00 95.38 72 ILE A CA 1
ATOM 530 C C . ILE A 1 72 ? 2.102 -8.654 -17.371 1.00 95.38 72 ILE A C 1
ATOM 532 O O . ILE A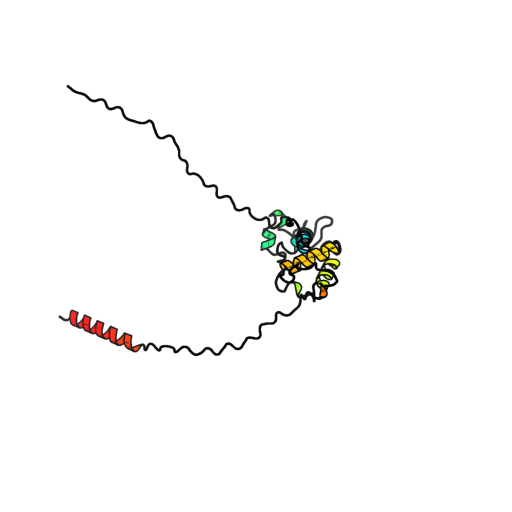 1 72 ? 2.560 -7.687 -17.976 1.00 95.38 72 ILE A O 1
ATOM 536 N N . GLN A 1 73 ? 1.128 -9.402 -17.899 1.00 95.44 73 GLN A N 1
ATOM 537 C CA . GLN A 1 73 ? 0.574 -9.149 -19.234 1.00 95.44 73 GLN A CA 1
ATOM 538 C C . GLN A 1 73 ? -0.196 -7.818 -19.358 1.00 95.44 73 GLN A C 1
ATOM 540 O O . GLN A 1 73 ? -0.477 -7.405 -20.483 1.00 95.44 73 GLN A O 1
ATOM 545 N N . THR A 1 74 ? -0.515 -7.120 -18.258 1.00 95.00 74 THR A N 1
ATOM 546 C CA . THR A 1 74 ? -1.122 -5.778 -18.323 1.00 95.00 74 THR A CA 1
ATOM 547 C C . THR A 1 74 ? -0.110 -4.678 -18.635 1.00 95.00 74 THR A C 1
ATOM 549 O O . THR A 1 74 ? -0.516 -3.595 -19.045 1.00 95.00 74 THR A O 1
ATOM 552 N N . TYR A 1 75 ? 1.189 -4.930 -18.456 1.00 94.00 75 TYR A N 1
ATOM 553 C CA . TYR A 1 75 ? 2.245 -3.970 -18.781 1.00 94.00 75 TYR A CA 1
ATOM 554 C C . TYR A 1 75 ? 2.487 -3.867 -20.296 1.00 94.00 75 TYR A C 1
ATOM 556 O O . TYR A 1 75 ? 2.213 -4.830 -21.032 1.00 94.00 75 TYR A O 1
ATOM 564 N N . PRO A 1 76 ? 3.045 -2.739 -20.778 1.00 92.69 76 PRO A N 1
ATOM 565 C CA . PRO A 1 76 ? 3.665 -2.662 -22.101 1.00 92.69 76 PRO A CA 1
ATOM 566 C C . PRO A 1 76 ? 4.663 -3.809 -22.312 1.00 92.69 76 PRO A C 1
ATOM 568 O O . PRO A 1 76 ? 5.274 -4.281 -21.354 1.00 92.69 76 PRO A O 1
ATOM 571 N N . GLU A 1 77 ? 4.809 -4.296 -23.546 1.00 92.44 77 GLU A N 1
ATOM 572 C CA . GLU A 1 77 ? 5.615 -5.493 -23.850 1.00 92.44 77 GLU A CA 1
ATOM 573 C C . GLU A 1 77 ? 7.078 -5.354 -23.395 1.00 92.44 77 GLU A C 1
ATOM 575 O O . GLU A 1 77 ? 7.683 -6.317 -22.919 1.00 92.44 77 GLU A O 1
ATOM 580 N N . GLU A 1 78 ? 7.621 -4.144 -23.489 1.00 89.19 78 GLU A N 1
ATOM 581 C CA . GLU A 1 78 ? 8.957 -3.764 -23.039 1.00 89.19 78 GLU A CA 1
ATOM 582 C C . GLU A 1 78 ? 9.155 -3.898 -21.518 1.00 89.19 78 GLU A C 1
ATOM 584 O O . GLU A 1 78 ? 10.254 -4.244 -21.077 1.00 89.19 78 GLU A O 1
ATOM 589 N N . ASP A 1 79 ? 8.088 -3.747 -20.730 1.00 90.06 79 ASP A N 1
ATOM 590 C CA . ASP A 1 79 ? 8.125 -3.711 -19.263 1.00 90.06 79 ASP A CA 1
ATOM 591 C C . ASP A 1 79 ? 7.785 -5.065 -18.611 1.00 90.06 79 ASP A C 1
ATOM 593 O O . ASP A 1 79 ? 7.943 -5.245 -17.402 1.00 90.06 79 ASP A O 1
ATOM 597 N N . ARG A 1 80 ? 7.385 -6.076 -19.398 1.00 92.94 80 ARG A N 1
ATOM 598 C CA . ARG A 1 80 ? 7.025 -7.421 -18.886 1.00 92.94 80 ARG A CA 1
ATOM 599 C C . ARG A 1 80 ? 8.218 -8.231 -18.373 1.00 92.94 80 ARG A C 1
ATOM 601 O O . ARG A 1 80 ? 8.063 -9.291 -17.770 1.00 92.94 80 ARG A O 1
ATOM 608 N N . ASN A 1 81 ? 9.433 -7.750 -18.619 1.00 89.81 81 ASN A N 1
ATOM 609 C CA . ASN A 1 81 ? 10.678 -8.464 -18.358 1.00 89.81 81 ASN A CA 1
ATOM 610 C C . ASN A 1 81 ? 11.312 -8.075 -17.013 1.00 89.81 81 ASN A C 1
ATOM 612 O O . ASN A 1 81 ? 12.491 -7.719 -16.954 1.00 89.81 81 ASN A O 1
ATOM 616 N N . CYS A 1 82 ? 10.556 -8.190 -15.916 1.00 89.25 82 CYS A N 1
ATOM 617 C CA . CYS A 1 82 ? 10.931 -7.639 -14.606 1.00 89.25 82 CYS A CA 1
ATOM 618 C C . CYS A 1 82 ? 12.342 -8.042 -14.127 1.00 89.25 82 CYS A C 1
ATOM 620 O O . CYS A 1 82 ? 13.025 -7.244 -13.495 1.00 89.25 82 CYS A O 1
ATOM 622 N N . TRP A 1 83 ? 12.816 -9.255 -14.446 1.00 92.50 83 TRP A N 1
ATOM 623 C CA . TRP A 1 83 ? 14.119 -9.782 -13.999 1.00 92.50 83 TRP A CA 1
ATOM 624 C C . TRP A 1 83 ? 15.232 -9.772 -15.056 1.00 92.50 83 TRP A C 1
ATOM 626 O O . TRP A 1 83 ? 16.264 -10.425 -14.862 1.00 92.50 83 TRP A O 1
ATOM 636 N N . THR A 1 84 ? 15.053 -9.086 -16.179 1.00 87.44 84 THR A N 1
ATOM 637 C CA . THR A 1 84 ? 16.119 -8.959 -17.181 1.00 87.44 84 THR A CA 1
ATOM 638 C C . THR A 1 84 ? 17.224 -8.010 -16.689 1.00 87.44 84 THR A C 1
ATOM 640 O O . THR A 1 84 ? 17.032 -7.216 -15.766 1.00 87.44 84 THR A O 1
ATOM 643 N N . SER A 1 85 ? 18.438 -8.138 -17.239 1.00 76.62 85 SER A N 1
ATOM 644 C CA . SER A 1 85 ? 19.536 -7.205 -16.926 1.00 76.62 85 SER A CA 1
ATOM 645 C C . SER A 1 85 ? 19.193 -5.807 -17.445 1.00 76.62 85 SER A C 1
ATOM 647 O O . SER A 1 85 ? 18.707 -5.686 -18.563 1.00 76.62 85 SER A O 1
ATOM 649 N N . GLY A 1 86 ? 19.432 -4.775 -16.636 1.00 72.19 86 GLY A N 1
ATOM 650 C CA . GLY A 1 86 ? 18.891 -3.428 -16.841 1.00 72.19 86 GLY A CA 1
ATOM 651 C C . GLY A 1 86 ? 17.526 -3.189 -16.179 1.00 72.19 86 GLY A C 1
ATOM 652 O O . GLY A 1 86 ? 17.115 -2.041 -16.094 1.00 72.19 86 GLY A O 1
ATOM 653 N N . CYS A 1 87 ? 16.871 -4.236 -15.656 1.00 85.31 87 CYS A N 1
ATOM 654 C CA . CYS A 1 87 ? 15.660 -4.179 -14.817 1.00 85.31 87 CYS A CA 1
ATOM 655 C C . CYS A 1 87 ? 15.992 -4.700 -13.398 1.00 85.31 87 CYS A C 1
ATOM 657 O O . CYS A 1 87 ? 17.061 -4.397 -12.882 1.00 85.31 87 CYS A O 1
ATOM 659 N N . HIS A 1 88 ? 15.162 -5.535 -12.761 1.00 91.06 88 HIS A N 1
ATOM 660 C CA . HIS A 1 88 ? 15.435 -6.126 -11.435 1.00 91.06 88 HIS A CA 1
ATOM 661 C C . HIS A 1 88 ? 16.212 -7.461 -11.489 1.00 91.06 88 HIS A C 1
ATOM 663 O O . HIS A 1 88 ? 16.072 -8.324 -10.614 1.00 91.06 88 HIS A O 1
ATOM 669 N N . GLY A 1 89 ? 16.993 -7.673 -12.555 1.00 86.81 89 GLY A N 1
ATOM 670 C CA . GLY A 1 89 ? 17.798 -8.874 -12.796 1.00 86.81 89 GLY A CA 1
ATOM 671 C C . GLY A 1 89 ? 19.153 -8.893 -12.084 1.00 86.81 89 GLY A C 1
ATOM 672 O O . GLY A 1 89 ? 19.440 -8.074 -11.225 1.00 86.81 89 GLY A O 1
ATOM 673 N N . ALA A 1 90 ? 20.040 -9.813 -12.479 1.00 88.31 90 ALA A N 1
ATOM 674 C CA . ALA A 1 90 ? 21.366 -9.973 -11.855 1.00 88.31 90 ALA A CA 1
ATOM 675 C C . ALA A 1 90 ? 22.281 -8.734 -11.964 1.00 88.31 90 ALA A C 1
ATOM 677 O O . ALA A 1 90 ? 23.277 -8.636 -11.250 1.00 88.31 90 ALA A O 1
ATOM 678 N N . ARG A 1 91 ? 21.971 -7.821 -12.889 1.00 88.31 91 ARG A N 1
ATOM 679 C CA . ARG A 1 91 ? 22.642 -6.532 -13.077 1.00 88.31 91 ARG A CA 1
ATOM 680 C C . ARG A 1 91 ? 21.568 -5.468 -13.313 1.00 88.31 91 ARG A C 1
ATOM 682 O O . ARG A 1 91 ? 21.149 -5.325 -14.465 1.00 88.31 91 ARG A O 1
ATOM 689 N N . PRO A 1 92 ? 21.057 -4.815 -12.261 1.00 87.94 92 PRO A N 1
ATOM 690 C CA . PRO A 1 92 ? 20.086 -3.741 -12.417 1.00 87.94 92 PRO A CA 1
ATOM 691 C C . PRO A 1 92 ? 20.720 -2.473 -13.010 1.00 87.94 92 PRO A C 1
ATOM 693 O O . PRO A 1 92 ? 21.937 -2.414 -13.200 1.00 87.94 92 PRO A O 1
ATOM 696 N N . TYR A 1 93 ? 19.884 -1.487 -13.348 1.00 84.69 93 TYR A N 1
ATOM 697 C CA . TYR A 1 93 ? 20.317 -0.144 -13.753 1.00 84.69 93 TYR A CA 1
ATOM 698 C C . TYR A 1 93 ? 21.027 0.595 -12.596 1.00 84.69 93 TYR A C 1
ATOM 700 O O . TYR A 1 93 ? 21.055 0.105 -11.466 1.00 84.69 93 TYR A O 1
ATOM 708 N N . GLU A 1 94 ? 21.639 1.750 -12.877 1.00 85.62 94 GLU A N 1
ATOM 709 C CA . GLU A 1 94 ? 22.269 2.602 -11.852 1.00 85.62 94 GLU A CA 1
ATOM 710 C C . GLU A 1 94 ? 21.212 3.050 -10.827 1.00 85.62 94 GLU A C 1
ATOM 712 O O . GLU A 1 94 ? 20.146 3.508 -11.217 1.00 85.62 94 GLU A O 1
ATOM 717 N N . ASP A 1 95 ? 21.463 2.836 -9.533 1.00 86.38 95 ASP A N 1
ATOM 718 C CA . ASP A 1 95 ? 20.484 2.980 -8.433 1.00 86.38 95 ASP A CA 1
ATOM 719 C C . ASP A 1 95 ? 19.284 2.006 -8.468 1.00 86.38 95 ASP A C 1
ATOM 721 O O . ASP A 1 95 ? 18.317 2.148 -7.717 1.00 86.38 95 ASP A O 1
ATOM 725 N N . GLY A 1 96 ? 19.338 0.971 -9.310 1.00 87.19 96 GLY A N 1
ATOM 726 C CA . GLY A 1 96 ? 18.344 -0.098 -9.339 1.00 87.19 96 GLY A CA 1
ATOM 727 C C . GLY A 1 96 ? 18.544 -1.150 -8.240 1.00 87.19 96 GLY A C 1
ATOM 728 O O . GLY A 1 96 ? 19.588 -1.249 -7.596 1.00 87.19 96 GLY A O 1
ATOM 729 N N . PHE A 1 97 ? 17.536 -2.000 -8.048 1.00 91.19 97 PHE A N 1
ATOM 730 C CA . PHE A 1 97 ? 17.520 -3.054 -7.027 1.00 91.19 97 PHE A CA 1
ATOM 731 C C . PHE A 1 97 ? 17.053 -4.388 -7.614 1.00 91.19 97 PHE A C 1
ATOM 733 O O . PHE A 1 97 ? 16.333 -4.431 -8.612 1.00 91.19 97 PHE A O 1
ATOM 740 N N . THR A 1 98 ? 17.436 -5.497 -6.979 1.00 92.00 98 THR A N 1
ATOM 741 C CA . THR A 1 98 ? 16.957 -6.837 -7.349 1.00 92.00 98 THR A CA 1
ATOM 742 C C . THR A 1 98 ? 15.736 -7.223 -6.528 1.00 92.00 98 THR A C 1
ATOM 744 O O . THR A 1 98 ? 15.729 -7.002 -5.317 1.00 92.00 98 THR A O 1
ATOM 747 N N . ILE A 1 99 ? 14.765 -7.897 -7.142 1.00 90.56 99 ILE A N 1
ATOM 748 C CA . ILE A 1 99 ? 13.573 -8.410 -6.450 1.00 90.56 99 ILE A CA 1
ATOM 749 C C . ILE A 1 99 ? 13.587 -9.942 -6.361 1.00 90.56 99 ILE A C 1
ATOM 751 O O . ILE A 1 99 ? 14.157 -10.609 -7.237 1.00 90.56 99 ILE A O 1
ATOM 755 N N . PRO A 1 100 ? 12.943 -10.537 -5.339 1.00 90.12 100 PRO A N 1
ATOM 756 C CA . PRO A 1 100 ? 12.757 -11.981 -5.280 1.00 90.12 100 PRO A CA 1
ATOM 757 C C . PRO A 1 100 ? 11.931 -12.492 -6.470 1.00 90.12 100 PRO A C 1
ATOM 759 O O . PRO A 1 100 ? 11.198 -11.753 -7.123 1.00 90.12 100 PRO A O 1
ATOM 762 N N . LYS A 1 101 ? 12.052 -13.791 -6.766 1.00 90.56 101 LYS A N 1
ATOM 763 C CA . LYS A 1 101 ? 11.317 -14.436 -7.872 1.00 90.56 101 LYS A CA 1
ATOM 764 C C . LYS A 1 101 ? 9.833 -14.634 -7.594 1.00 90.56 101 LYS A C 1
ATOM 766 O O . LYS A 1 101 ? 9.066 -14.844 -8.522 1.00 90.56 101 LYS A O 1
ATOM 771 N N . TYR A 1 102 ? 9.451 -14.594 -6.326 1.00 94.56 102 TYR A N 1
ATOM 772 C CA . TYR A 1 102 ? 8.073 -14.703 -5.894 1.00 94.56 102 TYR A CA 1
ATOM 773 C C . TYR A 1 102 ? 7.694 -13.425 -5.161 1.00 94.56 102 TYR A C 1
ATOM 775 O O . TYR A 1 102 ? 8.316 -13.095 -4.148 1.00 94.56 102 TYR A O 1
ATOM 783 N N . ILE A 1 103 ? 6.678 -12.734 -5.673 1.00 96.81 103 ILE A N 1
ATOM 784 C CA . ILE A 1 103 ? 6.061 -11.597 -4.999 1.00 96.81 103 ILE A CA 1
ATOM 785 C C . ILE A 1 103 ? 4.677 -12.032 -4.516 1.00 96.81 103 ILE A C 1
ATOM 787 O O . ILE A 1 103 ? 3.843 -12.404 -5.345 1.00 96.81 103 ILE A O 1
ATOM 791 N N . PRO A 1 104 ? 4.432 -12.038 -3.195 1.00 96.88 104 PRO A N 1
ATOM 792 C CA . PRO A 1 104 ? 3.218 -12.613 -2.644 1.00 96.88 104 PRO A CA 1
ATOM 793 C C . PRO A 1 104 ? 1.984 -11.740 -2.908 1.00 96.88 104 PRO A C 1
ATOM 795 O O . PRO A 1 104 ? 2.116 -10.515 -3.037 1.00 96.88 104 PRO A O 1
ATOM 798 N N . PRO A 1 105 ? 0.785 -12.349 -2.894 1.00 98.06 105 PRO A N 1
ATOM 799 C CA . PRO A 1 105 ? -0.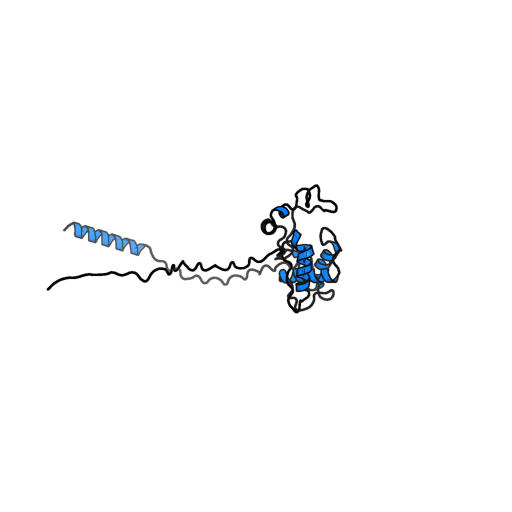453 -11.607 -2.742 1.00 98.06 105 PRO A CA 1
ATOM 800 C C . PRO A 1 105 ? -0.511 -10.931 -1.367 1.00 98.06 105 PRO A C 1
ATOM 802 O O . PRO A 1 105 ? 0.012 -11.449 -0.376 1.00 98.06 105 PRO A O 1
ATOM 805 N N . VAL A 1 106 ? -1.151 -9.769 -1.319 1.00 97.88 106 VAL A N 1
ATOM 806 C CA . VAL A 1 106 ? -1.304 -8.929 -0.118 1.00 97.88 106 VAL A CA 1
ATOM 807 C C . VAL A 1 106 ? -2.750 -8.509 0.133 1.00 97.88 106 VAL A C 1
ATOM 809 O O . VAL A 1 106 ? -3.038 -7.935 1.178 1.00 97.88 106 VAL A O 1
ATOM 812 N N . ILE A 1 107 ? -3.651 -8.812 -0.804 1.00 97.31 107 ILE A N 1
ATOM 813 C CA . ILE A 1 107 ? -5.098 -8.656 -0.664 1.00 97.31 107 ILE A CA 1
ATOM 814 C C . ILE A 1 107 ? -5.742 -9.982 -1.072 1.00 97.31 107 ILE A C 1
ATOM 816 O O . ILE A 1 107 ? -5.314 -10.632 -2.027 1.00 97.31 107 ILE A O 1
ATOM 820 N N . GLY A 1 108 ? -6.761 -10.398 -0.321 1.00 93.38 108 GLY A N 1
ATOM 821 C CA . GLY A 1 108 ? -7.487 -11.648 -0.530 1.00 93.38 108 GLY A CA 1
ATOM 822 C C . GLY A 1 108 ? -7.434 -12.575 0.680 1.00 93.38 108 GLY A C 1
ATOM 823 O O . GLY A 1 108 ? -6.686 -12.350 1.639 1.00 93.38 108 GLY A O 1
ATOM 824 N N . GLU A 1 109 ? -8.243 -13.632 0.632 1.00 90.31 109 GLU A N 1
ATOM 825 C CA . GLU A 1 109 ? -8.410 -14.563 1.746 1.00 90.31 109 GLU A CA 1
ATOM 826 C C . GLU A 1 109 ? -7.066 -15.165 2.180 1.00 90.31 109 GLU A C 1
ATOM 828 O O . GLU A 1 109 ? -6.302 -15.716 1.389 1.00 90.31 109 GLU A O 1
ATOM 833 N N . GLY A 1 110 ? -6.759 -15.025 3.466 1.00 89.81 110 GLY A N 1
ATOM 834 C CA . GLY A 1 110 ? -5.583 -15.620 4.092 1.00 89.81 110 GLY A CA 1
ATOM 835 C C . GLY A 1 110 ? -4.231 -14.961 3.815 1.00 89.81 110 GLY A C 1
ATOM 836 O O . GLY A 1 110 ? -3.239 -15.330 4.442 1.00 89.81 110 GLY A O 1
ATOM 837 N N . THR A 1 111 ? -4.175 -13.944 2.958 1.00 93.69 111 THR A N 1
ATOM 838 C CA . THR A 1 111 ? -2.921 -13.271 2.563 1.00 93.69 111 THR A CA 1
ATOM 839 C C . THR A 1 111 ? -2.227 -12.535 3.718 1.00 93.69 111 THR A C 1
ATOM 841 O O . THR A 1 111 ? -0.999 -12.423 3.749 1.00 93.69 111 THR A O 1
ATOM 844 N N . LEU A 1 112 ? -3.001 -12.093 4.714 1.00 95.19 112 LEU A N 1
ATOM 845 C CA . LEU A 1 112 ? -2.530 -11.301 5.855 1.00 95.19 112 LEU A CA 1
ATOM 846 C C . LEU A 1 112 ? -2.438 -12.089 7.175 1.00 95.19 112 LEU A C 1
ATOM 848 O O . LEU A 1 112 ? -2.066 -11.512 8.194 1.00 95.19 112 LEU A O 1
ATOM 852 N N . GLN A 1 113 ? -2.683 -13.408 7.167 1.00 92.12 113 GLN A N 1
ATOM 853 C CA . GLN A 1 113 ? -2.727 -14.250 8.382 1.00 92.12 113 GLN A CA 1
ATOM 854 C C . GLN A 1 113 ? -1.413 -14.304 9.175 1.00 92.12 113 GLN A C 1
ATOM 856 O O . GLN A 1 113 ? -1.409 -14.687 10.343 1.00 92.12 113 GLN A O 1
ATOM 861 N N . LYS A 1 114 ? -0.286 -13.912 8.566 1.00 92.38 114 LYS A N 1
ATOM 862 C CA . LYS A 1 114 ? 1.002 -13.790 9.270 1.00 92.38 114 LYS A CA 1
ATOM 863 C C . LYS A 1 114 ? 1.013 -12.674 10.322 1.00 92.38 114 LYS A C 1
ATOM 865 O O . LYS A 1 114 ? 1.917 -12.639 11.153 1.00 92.38 114 LYS A O 1
ATOM 870 N N . PHE A 1 115 ? 0.046 -11.760 10.275 1.00 96.00 115 PHE A N 1
ATOM 871 C CA . PHE A 1 115 ? -0.118 -10.684 11.241 1.00 96.00 115 PHE A CA 1
ATOM 872 C C . PHE A 1 115 ? -1.269 -11.001 12.193 1.00 96.00 115 PHE A C 1
ATOM 874 O O . PHE A 1 115 ? -2.304 -11.526 11.790 1.00 96.00 115 PHE A O 1
ATOM 881 N N . SER A 1 116 ? -1.112 -10.646 13.466 1.00 95.31 116 SER A N 1
ATOM 882 C CA . SER A 1 116 ? -2.177 -10.809 14.458 1.00 95.31 116 SER A CA 1
ATOM 883 C C . SER A 1 116 ? -3.351 -9.862 14.197 1.00 95.31 116 SER A C 1
ATOM 885 O O . SER A 1 116 ? -4.507 -10.268 14.301 1.00 95.31 116 SER A O 1
ATOM 887 N N . ASN A 1 117 ? -3.053 -8.606 13.856 1.00 97.06 117 ASN A N 1
ATOM 888 C CA . ASN A 1 117 ? -4.027 -7.531 13.684 1.00 97.06 117 ASN A CA 1
ATOM 889 C C . ASN A 1 117 ? -3.518 -6.419 12.747 1.00 97.06 117 ASN A C 1
ATOM 891 O O . ASN A 1 117 ? -2.358 -6.436 12.318 1.00 97.06 117 ASN A O 1
ATOM 895 N N . ALA A 1 118 ? -4.380 -5.446 12.441 1.00 97.94 118 ALA A N 1
ATOM 896 C CA . ALA A 1 118 ? -4.048 -4.319 11.571 1.00 97.94 118 ALA A CA 1
ATOM 897 C C . ALA A 1 118 ? -2.902 -3.451 12.113 1.00 97.94 118 ALA A C 1
ATOM 899 O O . ALA A 1 118 ? -2.075 -2.987 11.331 1.00 97.94 118 ALA A O 1
ATOM 900 N N . ALA A 1 119 ? -2.779 -3.286 13.434 1.00 98.31 119 ALA A N 1
ATOM 901 C CA . ALA A 1 119 ? -1.651 -2.567 14.032 1.00 98.31 119 ALA A CA 1
ATOM 902 C C . ALA A 1 119 ? -0.295 -3.236 13.712 1.00 98.31 119 ALA A C 1
ATOM 904 O O . ALA A 1 119 ? 0.678 -2.553 13.366 1.00 98.31 119 ALA A O 1
ATOM 905 N N . ALA A 1 120 ? -0.230 -4.572 13.769 1.00 98.38 120 ALA A N 1
ATOM 906 C CA . ALA A 1 120 ? 0.959 -5.336 13.393 1.00 98.38 120 ALA A CA 1
ATOM 907 C C . ALA A 1 120 ? 1.265 -5.230 11.889 1.00 98.38 120 ALA A C 1
ATOM 909 O O . ALA A 1 120 ? 2.423 -5.036 11.514 1.00 98.38 120 ALA A O 1
ATOM 910 N N . LEU A 1 121 ? 0.236 -5.294 11.035 1.00 98.38 121 LEU A N 1
ATOM 911 C CA . LEU A 1 121 ? 0.373 -5.086 9.591 1.00 98.38 121 LEU A CA 1
ATOM 912 C C . LEU A 1 121 ? 0.923 -3.688 9.272 1.00 98.38 121 LEU A C 1
ATOM 914 O O . LEU A 1 121 ? 1.948 -3.582 8.601 1.00 98.38 121 LEU A O 1
ATOM 918 N N . ARG A 1 122 ? 0.305 -2.624 9.802 1.00 98.50 122 ARG A N 1
ATOM 919 C CA . ARG A 1 122 ? 0.762 -1.233 9.635 1.00 98.50 122 ARG A CA 1
ATOM 920 C C . ARG A 1 122 ? 2.218 -1.074 10.048 1.00 98.50 122 ARG A C 1
ATOM 922 O O . ARG A 1 122 ? 3.001 -0.427 9.358 1.00 98.50 122 ARG A O 1
ATOM 929 N N . SER A 1 123 ? 2.586 -1.649 11.194 1.00 98.44 123 SER A N 1
ATOM 930 C CA . SER A 1 123 ? 3.952 -1.561 11.726 1.00 98.44 123 SER A CA 1
ATOM 931 C C . SER A 1 123 ? 4.959 -2.221 10.791 1.00 98.44 123 SER A C 1
ATOM 933 O O . SER A 1 123 ? 6.033 -1.671 10.558 1.00 98.44 123 SER A O 1
ATOM 935 N N . TYR A 1 124 ? 4.596 -3.366 10.213 1.00 98.44 124 TYR A N 1
ATOM 936 C CA . TYR A 1 124 ? 5.414 -4.030 9.208 1.00 98.44 124 TYR A CA 1
ATOM 937 C C . TYR A 1 124 ? 5.538 -3.206 7.924 1.00 98.44 124 TYR A C 1
ATOM 939 O O . TYR A 1 124 ? 6.650 -3.048 7.428 1.00 98.44 124 TYR A O 1
ATOM 947 N N . ILE A 1 125 ? 4.432 -2.655 7.408 1.00 98.56 125 ILE A N 1
ATOM 948 C CA . ILE A 1 125 ? 4.450 -1.808 6.207 1.00 98.56 125 ILE A CA 1
ATOM 949 C C . ILE A 1 125 ? 5.393 -0.624 6.426 1.00 98.56 125 ILE A C 1
ATOM 951 O O . ILE A 1 125 ? 6.297 -0.415 5.629 1.00 98.56 125 ILE A O 1
ATOM 955 N N . HIS A 1 126 ? 5.259 0.090 7.543 1.00 98.31 126 HIS A N 1
ATOM 956 C CA . HIS A 1 126 ? 6.114 1.240 7.828 1.00 98.31 126 HIS A CA 1
ATOM 957 C C . HIS A 1 126 ? 7.601 0.879 7.934 1.00 98.31 126 HIS A C 1
ATOM 959 O O . HIS A 1 126 ? 8.453 1.657 7.534 1.00 98.31 126 HIS A O 1
ATOM 965 N N . ALA A 1 127 ? 7.928 -0.284 8.498 1.00 98.38 127 ALA A N 1
ATOM 966 C CA . ALA A 1 127 ? 9.316 -0.658 8.756 1.00 98.38 127 ALA A CA 1
ATOM 967 C C . ALA A 1 127 ? 10.011 -1.328 7.561 1.00 98.38 127 ALA A C 1
ATOM 969 O O . ALA A 1 127 ? 11.234 -1.279 7.461 1.00 98.38 127 ALA A O 1
ATOM 970 N N . ALA A 1 128 ? 9.254 -2.017 6.705 1.00 97.50 128 ALA A N 1
ATOM 971 C CA . ALA A 1 128 ? 9.804 -2.943 5.716 1.00 97.50 128 ALA A CA 1
ATOM 972 C C . ALA A 1 128 ? 9.298 -2.707 4.287 1.00 97.50 128 ALA A C 1
ATOM 974 O O . ALA A 1 128 ? 9.739 -3.413 3.380 1.00 97.50 128 ALA A O 1
ATOM 975 N N . MET A 1 129 ? 8.373 -1.764 4.084 1.00 97.69 129 MET A N 1
ATOM 976 C CA . MET A 1 129 ? 7.822 -1.431 2.774 1.00 97.69 129 MET A CA 1
ATOM 977 C C . MET A 1 129 ? 7.973 0.066 2.459 1.00 97.69 129 MET A C 1
ATOM 979 O O . MET A 1 129 ? 8.017 0.889 3.378 1.00 97.69 129 MET A O 1
ATOM 983 N N . PRO A 1 130 ? 8.034 0.419 1.162 1.00 97.19 130 PRO A N 1
ATOM 984 C CA . PRO A 1 130 ? 8.116 -0.467 -0.004 1.00 97.19 130 PRO A CA 1
ATOM 985 C C . PRO A 1 130 ? 9.463 -1.195 -0.073 1.00 97.19 130 PRO A C 1
ATOM 987 O O . PRO A 1 130 ? 10.443 -0.753 0.516 1.00 97.19 130 PRO A O 1
ATOM 990 N N . TYR A 1 131 ? 9.525 -2.322 -0.783 1.00 94.75 131 TYR A N 1
ATOM 991 C CA . TYR A 1 131 ? 10.709 -3.195 -0.772 1.00 94.75 131 TYR A CA 1
ATOM 992 C C . TYR A 1 131 ? 12.011 -2.484 -1.189 1.00 94.75 131 TYR A C 1
ATOM 994 O O . TYR A 1 131 ? 13.082 -2.820 -0.689 1.00 94.75 131 TYR A O 1
ATOM 1002 N N . TRP A 1 132 ? 11.928 -1.517 -2.104 1.00 91.69 132 TRP A N 1
ATOM 1003 C CA . TRP A 1 132 ? 13.091 -0.783 -2.610 1.00 91.69 132 TRP A CA 1
ATOM 1004 C C . TRP A 1 132 ? 13.553 0.361 -1.707 1.00 91.69 132 TRP A C 1
ATOM 1006 O O . TRP A 1 132 ? 14.700 0.777 -1.825 1.00 91.69 132 TRP A O 1
ATOM 1016 N N . ASP A 1 133 ? 12.680 0.865 -0.834 1.00 95.25 133 ASP A N 1
ATOM 1017 C CA . ASP A 1 133 ? 12.972 2.001 0.042 1.00 95.25 133 ASP A CA 1
ATOM 1018 C C . ASP A 1 133 ? 12.170 1.906 1.357 1.00 95.25 133 ASP A C 1
ATOM 1020 O O . ASP A 1 133 ? 11.197 2.646 1.560 1.00 95.25 133 ASP A O 1
ATOM 1024 N N . PRO A 1 134 ? 12.502 0.941 2.238 1.00 96.81 134 PRO A N 1
ATOM 1025 C CA . PRO A 1 134 ? 11.771 0.734 3.484 1.00 96.81 134 PRO A CA 1
ATOM 1026 C C . PRO A 1 134 ? 11.747 1.984 4.370 1.00 96.81 134 PRO A C 1
ATOM 1028 O O . PRO A 1 134 ? 12.787 2.579 4.647 1.00 96.81 134 PRO A O 1
ATOM 1031 N N . GLY A 1 135 ? 10.562 2.350 4.868 1.00 95.94 135 GLY A N 1
ATOM 1032 C CA . GLY A 1 135 ? 10.389 3.520 5.741 1.00 95.94 135 GLY A CA 1
ATOM 1033 C C . GLY A 1 135 ? 10.188 4.850 5.015 1.00 95.94 135 GLY A C 1
ATOM 1034 O O . GLY A 1 135 ? 10.057 5.879 5.673 1.00 95.94 135 GLY A O 1
ATOM 1035 N N . SER A 1 136 ? 10.117 4.839 3.683 1.00 97.44 136 SER A N 1
ATOM 1036 C CA . SER A 1 136 ? 9.860 6.037 2.872 1.00 97.44 136 SER A CA 1
ATOM 1037 C C . SER A 1 136 ? 8.423 6.563 2.957 1.00 97.44 136 SER A C 1
ATOM 1039 O O . SER A 1 136 ? 8.195 7.750 2.721 1.00 97.44 136 SER A O 1
ATOM 1041 N N . LEU A 1 137 ? 7.450 5.717 3.316 1.00 98.50 137 LEU A N 1
ATOM 1042 C CA . LEU A 1 137 ? 6.062 6.147 3.508 1.00 98.50 137 LEU A CA 1
ATOM 1043 C C . LEU A 1 137 ? 5.906 6.946 4.804 1.00 98.50 137 LEU A C 1
ATOM 1045 O O . LEU A 1 137 ? 6.368 6.531 5.872 1.00 98.50 137 LEU A O 1
ATOM 1049 N N . THR A 1 138 ? 5.165 8.054 4.736 1.00 98.56 138 THR A N 1
ATOM 1050 C CA . THR A 1 138 ? 4.788 8.810 5.936 1.00 98.56 138 THR A CA 1
ATOM 1051 C C . THR A 1 138 ? 3.878 7.983 6.847 1.00 98.56 138 THR A C 1
ATOM 1053 O O . THR A 1 138 ? 3.295 6.968 6.446 1.00 98.56 138 THR A O 1
ATOM 1056 N N . GLU A 1 139 ? 3.724 8.412 8.102 1.00 98.06 139 GLU A N 1
ATOM 1057 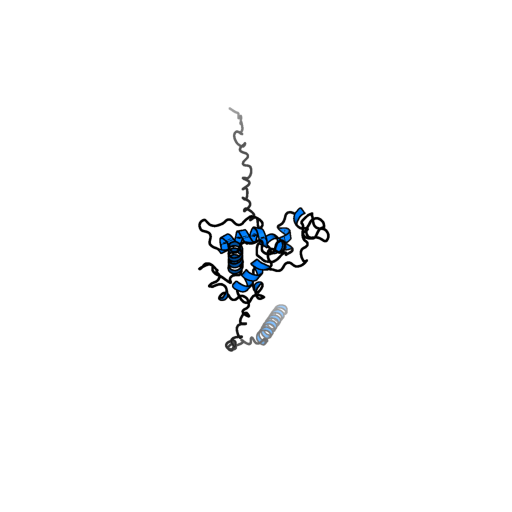C CA . GLU A 1 139 ? 2.804 7.753 9.031 1.00 98.06 139 GLU A CA 1
ATOM 1058 C C . GLU A 1 139 ? 1.373 7.707 8.478 1.00 98.06 139 GLU A C 1
ATOM 1060 O O . GLU A 1 139 ? 0.751 6.645 8.485 1.00 98.06 139 GLU A O 1
ATOM 1065 N N . GLU A 1 140 ? 0.902 8.832 7.942 1.00 98.56 140 GLU A N 1
ATOM 1066 C CA . GLU A 1 140 ? -0.414 8.969 7.321 1.00 98.56 140 GLU A CA 1
ATOM 1067 C C . GLU A 1 140 ? -0.570 8.037 6.113 1.00 98.56 140 GLU A C 1
ATOM 1069 O O . GLU A 1 140 ? -1.515 7.253 6.067 1.00 98.56 140 GLU A O 1
ATOM 1074 N N . GLN A 1 141 ? 0.397 8.023 5.188 1.00 98.81 141 GLN A N 1
ATOM 1075 C CA . GLN A 1 141 ? 0.373 7.120 4.030 1.00 98.81 141 GLN A CA 1
ATOM 1076 C C . GLN A 1 141 ? 0.354 5.649 4.448 1.00 98.81 141 GLN A C 1
ATOM 1078 O O . GLN A 1 141 ? -0.317 4.828 3.822 1.00 98.81 141 GLN A O 1
ATOM 1083 N N . THR A 1 142 ? 1.065 5.307 5.525 1.00 98.81 142 THR A N 1
ATOM 1084 C CA . THR A 1 142 ? 1.077 3.940 6.054 1.00 98.81 142 THR A CA 1
ATOM 1085 C C . THR A 1 142 ? -0.304 3.551 6.597 1.00 98.81 142 THR A C 1
ATOM 1087 O O . THR A 1 142 ? -0.763 2.432 6.364 1.00 98.81 142 THR A O 1
ATOM 1090 N N . TRP A 1 143 ? -0.994 4.453 7.302 1.00 98.69 143 TRP A N 1
ATOM 1091 C CA . TRP A 1 143 ? -2.368 4.214 7.755 1.00 98.69 143 TRP A CA 1
ATOM 1092 C C . TRP A 1 143 ? -3.336 4.074 6.583 1.00 98.69 143 TRP A C 1
ATOM 1094 O O . TRP A 1 143 ? -4.076 3.094 6.524 1.00 98.69 143 TRP A O 1
ATOM 1104 N N . GLN A 1 144 ? -3.257 4.988 5.618 1.00 98.81 144 GLN A N 1
ATOM 1105 C CA . GLN A 1 144 ? -4.075 4.986 4.408 1.00 98.81 144 GLN A CA 1
ATOM 1106 C C . GLN A 1 144 ? -3.946 3.675 3.627 1.00 98.81 144 GLN A C 1
ATOM 1108 O O . GLN A 1 144 ? -4.950 3.020 3.351 1.00 98.81 144 GLN A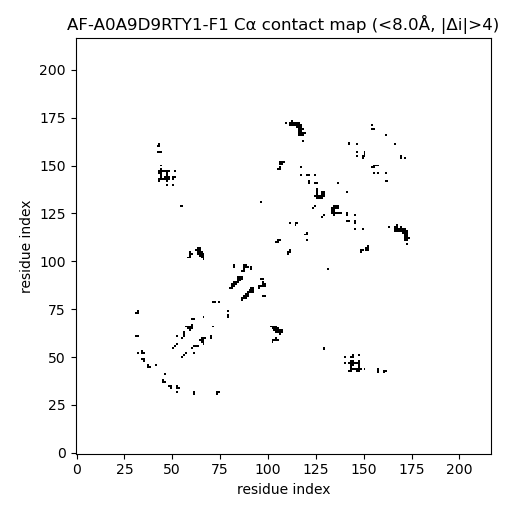 O 1
ATOM 1113 N N . VAL A 1 145 ? -2.720 3.239 3.314 1.00 98.81 145 VAL A N 1
ATOM 1114 C CA . VAL A 1 145 ? -2.512 1.991 2.562 1.00 98.81 145 VAL A CA 1
ATOM 1115 C C . VAL A 1 145 ? -2.919 0.756 3.368 1.00 98.81 145 VAL A C 1
ATOM 1117 O O . VAL A 1 145 ? -3.428 -0.206 2.798 1.00 98.81 145 VAL A O 1
ATOM 1120 N N . THR A 1 146 ? -2.767 0.787 4.698 1.00 98.75 146 THR A N 1
ATOM 1121 C CA . THR A 1 146 ? -3.259 -0.294 5.562 1.00 98.75 146 THR A CA 1
ATOM 1122 C C . THR A 1 146 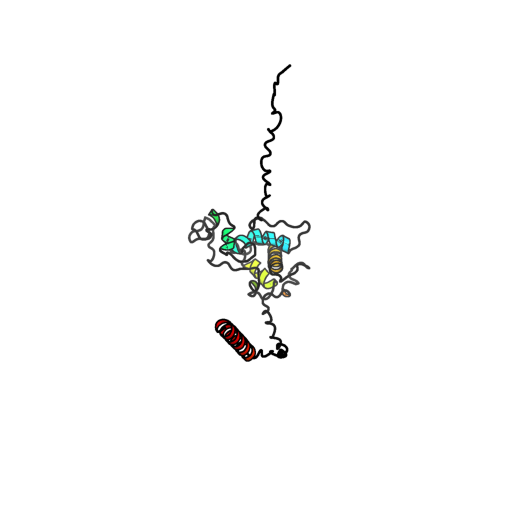? -4.784 -0.382 5.491 1.00 98.75 146 THR A C 1
ATOM 1124 O O . THR A 1 146 ? -5.307 -1.467 5.257 1.00 98.75 146 THR A O 1
ATOM 1127 N N . ALA A 1 147 ? -5.495 0.740 5.641 1.00 98.62 147 ALA A N 1
ATOM 1128 C CA . ALA A 1 147 ? -6.954 0.788 5.543 1.00 98.62 147 ALA A CA 1
ATOM 1129 C C . ALA A 1 147 ? -7.442 0.291 4.176 1.00 98.62 147 ALA A C 1
ATOM 1131 O O . ALA A 1 147 ? -8.307 -0.579 4.115 1.00 98.62 147 ALA A O 1
ATOM 1132 N N . PHE A 1 148 ? -6.798 0.739 3.092 1.00 98.62 148 PHE A N 1
ATOM 1133 C CA . PHE A 1 148 ? -7.069 0.257 1.738 1.00 98.62 148 PHE A CA 1
ATOM 1134 C C . PHE A 1 148 ? -6.953 -1.266 1.625 1.00 98.62 148 PHE A C 1
ATOM 1136 O O . PHE A 1 148 ? -7.902 -1.928 1.215 1.00 98.62 148 PHE A O 1
ATOM 1143 N N . MET A 1 149 ? -5.827 -1.849 2.044 1.00 98.44 149 MET A N 1
ATOM 1144 C CA . MET A 1 149 ? -5.624 -3.299 1.960 1.00 98.44 149 MET A CA 1
ATOM 1145 C C . MET A 1 149 ? -6.671 -4.088 2.756 1.00 98.44 149 MET A C 1
ATOM 1147 O O . MET A 1 149 ? -7.096 -5.161 2.328 1.00 98.44 149 MET A O 1
ATOM 1151 N N . LEU A 1 150 ? -7.092 -3.569 3.912 1.00 97.81 150 LEU A N 1
ATOM 1152 C CA . LEU A 1 150 ? -8.116 -4.204 4.736 1.00 97.81 150 LEU A CA 1
ATOM 1153 C C . LEU A 1 150 ? -9.506 -4.094 4.110 1.00 97.81 150 LEU A C 1
ATOM 1155 O O . LEU A 1 150 ? -10.224 -5.094 4.109 1.00 97.81 150 LEU A O 1
ATOM 1159 N N . ARG A 1 151 ? -9.868 -2.934 3.546 1.00 97.44 151 ARG A N 1
ATOM 1160 C CA . ARG A 1 151 ? -11.133 -2.750 2.825 1.00 97.44 151 ARG A CA 1
ATOM 1161 C C . ARG A 1 151 ? -11.223 -3.684 1.630 1.00 97.44 151 ARG A C 1
ATOM 1163 O O . ARG A 1 151 ? -12.175 -4.453 1.527 1.00 97.44 151 ARG A O 1
ATOM 1170 N N . GLU A 1 152 ? -10.222 -3.663 0.754 1.00 97.12 152 GLU A N 1
ATOM 1171 C CA . GLU A 1 152 ? -10.213 -4.509 -0.445 1.00 97.12 152 GLU A CA 1
ATOM 1172 C C . GLU A 1 152 ? -10.140 -6.005 -0.091 1.00 97.12 152 GLU A C 1
ATOM 1174 O O . GLU A 1 152 ? -10.612 -6.861 -0.839 1.00 97.12 152 GLU A O 1
ATOM 1179 N N . GLY A 1 153 ? -9.589 -6.336 1.082 1.00 95.62 153 GLY A N 1
ATOM 1180 C CA . GLY A 1 153 ? -9.605 -7.684 1.649 1.00 95.62 153 GLY A CA 1
ATOM 1181 C C . GLY A 1 153 ? -10.917 -8.078 2.339 1.00 95.62 153 GLY A C 1
ATOM 1182 O O . GLY A 1 153 ? -11.037 -9.225 2.768 1.00 95.62 153 GLY A O 1
ATOM 1183 N N . GLY A 1 154 ? -11.883 -7.163 2.478 1.00 94.62 154 GLY A N 1
ATOM 1184 C CA . GLY A 1 154 ? -13.147 -7.386 3.188 1.00 94.62 154 GLY A CA 1
ATOM 1185 C C . GLY A 1 154 ? -13.008 -7.521 4.710 1.00 94.62 154 GLY A C 1
ATOM 1186 O O . GLY A 1 154 ? -13.876 -8.102 5.357 1.00 94.62 154 GLY A O 1
ATOM 1187 N N . LEU A 1 155 ? -11.907 -7.029 5.284 1.00 94.25 155 LEU A N 1
ATOM 1188 C CA . LEU A 1 155 ? -11.569 -7.124 6.712 1.00 94.25 155 LEU A CA 1
ATOM 1189 C C . LEU A 1 155 ? -11.919 -5.851 7.494 1.00 94.25 155 LEU A C 1
ATOM 1191 O O . LEU A 1 155 ? -11.849 -5.841 8.723 1.00 94.25 155 LEU A O 1
ATOM 1195 N N . TRP A 1 156 ? -12.269 -4.779 6.787 1.00 93.44 156 TRP A N 1
ATOM 1196 C CA . TRP A 1 156 ? -12.589 -3.471 7.343 1.00 93.44 156 TRP A CA 1
ATOM 1197 C C . TRP A 1 156 ? -13.597 -2.762 6.437 1.00 93.44 156 TRP A C 1
ATOM 1199 O O . TRP A 1 156 ? -13.512 -2.884 5.218 1.00 93.44 156 TRP A O 1
ATOM 1209 N N . ASP A 1 157 ? -14.573 -2.064 7.015 1.00 90.25 157 ASP A N 1
ATOM 1210 C CA . ASP A 1 157 ? -15.676 -1.441 6.267 1.00 90.25 157 ASP A CA 1
ATOM 1211 C C . ASP A 1 157 ? -15.528 0.078 6.080 1.00 90.25 157 ASP A C 1
ATOM 1213 O O . ASP A 1 157 ? -16.416 0.707 5.506 1.00 90.25 157 ASP A O 1
ATOM 1217 N N . ASP A 1 158 ? -14.422 0.664 6.558 1.00 89.19 158 ASP A N 1
ATOM 1218 C CA . ASP A 1 158 ? -14.136 2.108 6.537 1.00 89.19 158 ASP A CA 1
ATOM 1219 C C . ASP A 1 158 ? -15.230 2.994 7.154 1.00 89.19 158 ASP A C 1
ATOM 1221 O O . ASP A 1 158 ? -15.291 4.197 6.894 1.00 89.19 158 ASP A O 1
ATOM 1225 N N . SER A 1 159 ? -16.086 2.434 8.017 1.00 89.44 159 SER A N 1
ATOM 1226 C CA . SER A 1 159 ? -17.099 3.212 8.744 1.00 89.44 159 SER A CA 1
ATOM 1227 C C . SER A 1 159 ? -16.484 4.206 9.734 1.00 89.44 159 SER A C 1
ATOM 1229 O O . SER A 1 159 ? -17.093 5.226 10.066 1.00 89.44 159 SER A O 1
ATOM 1231 N N . VAL A 1 160 ? 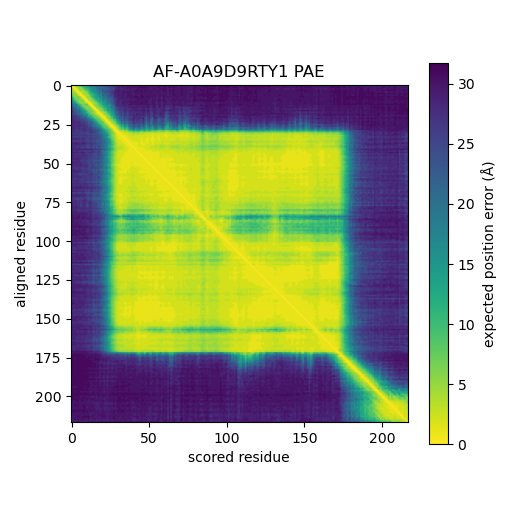-15.266 3.920 10.193 1.00 94.56 160 VAL A N 1
ATOM 1232 C CA . VAL A 1 160 ? -14.429 4.799 11.007 1.00 94.56 160 VAL A CA 1
ATOM 1233 C C . VAL A 1 160 ? -13.008 4.796 10.458 1.00 94.56 160 VAL A C 1
ATOM 1235 O O . VAL A 1 160 ? -12.571 3.835 9.831 1.00 94.56 160 VAL A O 1
ATOM 1238 N N . GLU A 1 161 ? -12.266 5.869 10.713 1.00 97.25 161 GLU A N 1
ATOM 1239 C CA . GLU A 1 161 ? -10.858 5.938 10.332 1.00 97.25 161 GLU A CA 1
ATOM 1240 C C . GLU A 1 161 ? -10.032 4.917 11.131 1.00 97.25 161 GLU A C 1
ATOM 1242 O O . GLU A 1 161 ? -10.122 4.856 12.365 1.00 97.25 161 GLU A O 1
ATOM 1247 N N . LEU A 1 162 ? -9.210 4.122 10.444 1.00 98.38 162 LEU A N 1
ATOM 1248 C CA . LEU A 1 162 ? -8.266 3.208 11.075 1.00 98.38 162 LEU A CA 1
ATOM 1249 C C . LEU A 1 162 ? -7.120 4.013 11.693 1.00 98.38 162 LEU A C 1
ATOM 1251 O O . LEU A 1 162 ? -6.463 4.810 11.027 1.00 98.38 162 LEU A O 1
ATOM 1255 N N . ASN A 1 163 ? -6.861 3.803 12.977 1.00 98.19 163 ASN A N 1
ATOM 1256 C CA . ASN A 1 163 ? -5.839 4.536 13.709 1.00 98.19 163 ASN A CA 1
ATOM 1257 C C . ASN A 1 163 ? -5.303 3.720 14.896 1.00 98.19 163 ASN A C 1
ATOM 1259 O O . ASN A 1 163 ? -5.734 2.600 15.176 1.00 98.19 163 ASN A O 1
ATOM 1263 N N . ALA A 1 164 ? -4.358 4.303 15.634 1.00 97.88 164 ALA A N 1
ATOM 1264 C CA . ALA A 1 164 ? -3.688 3.639 16.749 1.00 97.88 164 ALA A CA 1
ATOM 1265 C C . ALA A 1 164 ? -4.630 3.149 17.870 1.00 97.88 164 ALA A C 1
ATOM 1267 O O . ALA A 1 164 ? -4.243 2.259 18.619 1.00 97.88 164 ALA A O 1
ATOM 1268 N N . SER A 1 165 ? -5.838 3.711 18.000 1.00 97.88 165 SER A N 1
ATOM 1269 C CA . SER A 1 165 ? -6.798 3.340 19.051 1.00 97.88 165 SER A CA 1
ATOM 1270 C C . SER A 1 165 ? -7.721 2.170 18.696 1.00 97.88 165 SER A C 1
ATOM 1272 O O . SER A 1 165 ? -8.392 1.656 19.589 1.00 97.88 165 SER A O 1
ATOM 1274 N N . ASN A 1 166 ? -7.791 1.770 17.420 1.00 97.38 166 ASN A N 1
ATOM 1275 C CA . ASN A 1 166 ? -8.699 0.713 16.960 1.00 97.38 166 ASN A CA 1
ATOM 1276 C C . ASN A 1 166 ? -8.023 -0.383 16.118 1.00 97.38 166 ASN A C 1
ATOM 1278 O O . ASN A 1 166 ? -8.597 -1.457 15.948 1.00 97.38 166 ASN A O 1
ATOM 1282 N N . ALA A 1 167 ? -6.811 -0.160 15.603 1.00 97.62 167 ALA A N 1
ATOM 1283 C CA . ALA A 1 167 ? -6.166 -1.094 14.683 1.00 97.62 167 ALA A CA 1
ATOM 1284 C C . ALA A 1 167 ? -5.748 -2.432 15.322 1.00 97.62 167 ALA A C 1
ATOM 1286 O O . ALA A 1 167 ? -5.542 -3.425 14.624 1.00 97.62 167 ALA A O 1
ATOM 1287 N N . ASP A 1 168 ? -5.609 -2.500 16.641 1.00 97.38 168 ASP A N 1
ATOM 1288 C CA . ASP A 1 168 ? -5.356 -3.751 17.355 1.00 97.38 168 ASP A CA 1
ATOM 1289 C C . ASP A 1 168 ? -6.604 -4.646 17.457 1.00 97.38 168 ASP A C 1
ATOM 1291 O O . ASP A 1 168 ? -6.461 -5.866 17.588 1.00 97.38 168 ASP A O 1
ATOM 1295 N N . LEU A 1 169 ? -7.799 -4.058 17.325 1.00 95.62 169 LEU A N 1
ATOM 1296 C CA . LEU A 1 169 ? -9.095 -4.745 17.348 1.00 95.62 169 LEU A CA 1
ATOM 1297 C C . LEU A 1 169 ? -9.436 -5.438 16.018 1.00 95.62 169 LEU A C 1
ATOM 1299 O O . LEU A 1 169 ? -10.276 -6.338 15.995 1.00 95.62 169 LEU A O 1
ATOM 1303 N N . VAL A 1 170 ? -8.786 -5.053 14.915 1.00 95.38 170 VAL A N 1
ATOM 1304 C CA . VAL A 1 170 ? -8.992 -5.659 13.589 1.00 95.38 170 VAL A CA 1
ATOM 1305 C C . VAL A 1 170 ? -8.088 -6.880 13.437 1.00 95.38 170 VAL A C 1
ATOM 1307 O O . VAL A 1 170 ? -6.902 -6.746 13.138 1.00 95.38 170 VAL A O 1
ATOM 1310 N N . LEU A 1 171 ? -8.626 -8.079 13.664 1.00 94.62 171 LEU A N 1
ATOM 1311 C CA . LEU A 1 171 ? -7.862 -9.332 13.666 1.00 94.62 171 LEU A CA 1
ATOM 1312 C C . LEU A 1 171 ? -7.667 -9.894 12.246 1.00 94.62 171 LEU A C 1
ATOM 1314 O O . LEU A 1 171 ? -8.628 -10.017 11.494 1.00 94.62 171 LEU A O 1
ATOM 1318 N N . LEU A 1 172 ? -6.435 -10.292 11.900 1.00 92.25 172 LEU A N 1
ATOM 1319 C CA . LEU A 1 172 ? -6.074 -10.770 10.546 1.00 92.25 172 LEU A CA 1
ATOM 1320 C C . LEU A 1 172 ? -5.736 -12.270 10.488 1.00 92.25 172 LEU A C 1
ATOM 1322 O O . LEU A 1 172 ? -5.733 -12.870 9.414 1.00 92.25 172 LEU A O 1
ATOM 1326 N N . GLY A 1 173 ? -5.462 -12.878 11.644 1.00 72.88 173 GLY A N 1
ATOM 1327 C CA . GLY A 1 173 ? -5.012 -14.267 11.789 1.00 72.88 173 GLY A CA 1
ATOM 1328 C C . GLY A 1 173 ? -6.021 -15.192 12.470 1.00 72.88 173 GLY A C 1
ATOM 1329 O O . GLY A 1 173 ? -5.615 -16.171 13.095 1.00 72.88 173 GLY A O 1
ATOM 1330 N N . LEU A 1 174 ? -7.323 -14.888 12.417 1.00 66.38 174 LEU A N 1
ATOM 1331 C CA . LEU A 1 174 ? -8.318 -15.818 12.952 1.00 66.38 174 LEU A CA 1
ATOM 1332 C C . LEU A 1 174 ? -8.362 -17.070 12.063 1.00 66.38 174 LEU A C 1
ATOM 1334 O O . LEU A 1 174 ? -8.514 -16.933 10.847 1.00 66.38 174 LEU A O 1
ATOM 1338 N N . PRO A 1 175 ? -8.252 -18.290 12.624 1.00 56.16 175 PRO A N 1
ATOM 1339 C CA . PRO A 1 175 ? -8.578 -19.479 11.858 1.00 56.16 175 PRO A CA 1
ATOM 1340 C C . PRO A 1 175 ? -10.030 -19.328 11.415 1.00 56.16 175 PRO A C 1
ATOM 1342 O O . PRO A 1 175 ? -10.904 -19.114 12.259 1.00 56.16 175 PRO A O 1
ATOM 1345 N N . THR A 1 176 ? -10.294 -19.425 10.109 1.00 53.31 176 THR A N 1
ATOM 1346 C CA . THR A 1 176 ? -11.657 -19.609 9.612 1.00 53.31 176 THR A CA 1
ATOM 1347 C C . THR A 1 176 ? -12.233 -20.751 10.427 1.00 53.31 176 THR A C 1
ATOM 1349 O O . THR A 1 176 ? -11.734 -21.878 10.345 1.00 53.31 176 THR A O 1
ATOM 1352 N N . ALA A 1 177 ? -13.208 -20.461 11.292 1.00 47.16 177 ALA A N 1
ATOM 1353 C CA . ALA A 1 177 ? -13.914 -21.506 11.997 1.00 47.16 177 ALA A CA 1
ATOM 1354 C C . ALA A 1 177 ? -14.486 -22.393 10.896 1.00 47.16 177 ALA A C 1
ATOM 1356 O O . ALA A 1 177 ? -15.407 -21.990 10.188 1.00 47.16 177 ALA A O 1
ATOM 1357 N N . THR A 1 178 ? -13.881 -23.565 10.688 1.00 48.47 178 THR A N 1
ATOM 1358 C CA . THR A 1 178 ? -14.501 -24.590 9.862 1.00 48.47 178 THR A CA 1
ATOM 1359 C C . THR A 1 178 ? -15.868 -24.775 10.498 1.00 48.47 178 THR A C 1
ATOM 1361 O O . THR A 1 178 ? -15.898 -25.071 11.698 1.00 48.47 178 THR A O 1
ATOM 1364 N N . PRO A 1 179 ? -16.986 -24.515 9.793 1.00 51.12 179 PRO A N 1
ATOM 1365 C CA . PRO A 1 179 ? -18.284 -24.764 10.381 1.00 51.12 179 PRO A CA 1
ATOM 1366 C C . PRO A 1 179 ? -18.253 -26.217 10.833 1.00 51.12 179 PRO A C 1
ATOM 1368 O O . PRO A 1 179 ? -18.036 -27.111 10.012 1.00 51.12 179 PRO A O 1
ATOM 1371 N N . THR A 1 180 ? -18.368 -26.447 12.145 1.00 54.66 180 THR A N 1
ATOM 1372 C CA . THR A 1 180 ? -18.555 -27.791 12.686 1.00 54.66 180 THR A CA 1
ATOM 1373 C C . THR A 1 180 ? -19.647 -28.409 11.830 1.00 54.66 180 THR A C 1
ATOM 1375 O O . THR A 1 180 ? -20.722 -27.802 11.772 1.00 54.66 180 THR A O 1
ATOM 1378 N N . PRO A 1 181 ? -19.391 -29.516 11.106 1.00 56.00 181 PRO A N 1
ATOM 1379 C CA . PRO A 1 181 ? -20.407 -30.106 10.257 1.00 56.00 181 PRO A CA 1
ATOM 1380 C C . PRO A 1 181 ? -21.624 -30.338 11.140 1.00 56.00 181 PRO A C 1
ATOM 1382 O O . PRO A 1 181 ? -21.585 -31.146 12.070 1.00 56.00 181 PRO A O 1
ATOM 1385 N N . GLN A 1 182 ? -22.678 -29.552 10.909 1.00 61.50 182 GLN A N 1
ATOM 1386 C CA . GLN A 1 182 ? -23.951 -29.810 11.547 1.00 61.50 182 GLN A CA 1
ATOM 1387 C C . GLN A 1 182 ? -24.322 -31.222 11.096 1.00 61.50 182 GLN A C 1
ATOM 1389 O O . GLN A 1 182 ? -24.272 -31.483 9.889 1.00 61.50 182 GLN A O 1
ATOM 1394 N N . PRO A 1 183 ? -24.611 -32.158 12.017 1.00 62.75 183 PRO A N 1
ATOM 1395 C CA . PRO A 1 183 ? -25.091 -33.464 11.613 1.00 62.75 183 PRO A CA 1
ATOM 1396 C C . PRO A 1 183 ? -26.290 -33.233 10.700 1.00 62.75 183 PRO A C 1
ATOM 1398 O O . PRO A 1 183 ? -27.282 -32.622 11.103 1.00 62.75 183 PRO A O 1
ATOM 1401 N N . LEU A 1 184 ? -26.134 -33.649 9.443 1.00 66.06 184 LEU A N 1
ATOM 1402 C CA . LEU A 1 184 ? -27.169 -33.555 8.430 1.00 66.06 184 LEU A CA 1
ATOM 1403 C C . LEU A 1 184 ? -28.443 -34.154 9.048 1.00 66.06 184 LEU A C 1
ATOM 1405 O O . LEU A 1 184 ? -28.358 -35.270 9.579 1.00 66.06 184 LEU A O 1
ATOM 1409 N N . PRO A 1 185 ? -29.594 -33.453 9.038 1.00 69.00 185 PRO A N 1
ATOM 1410 C CA . PRO A 1 185 ? -30.853 -34.063 9.437 1.00 69.00 185 PRO A CA 1
ATOM 1411 C C . PRO A 1 185 ? -30.965 -35.390 8.696 1.00 69.00 185 PRO A C 1
ATOM 1413 O O . PRO A 1 185 ? -30.793 -35.414 7.476 1.00 69.00 185 PRO A O 1
ATOM 1416 N N . ALA A 1 186 ? -31.146 -36.486 9.438 1.00 65.19 186 ALA A N 1
ATOM 1417 C CA . ALA A 1 186 ? -31.225 -37.818 8.861 1.00 65.19 186 ALA A CA 1
ATOM 1418 C C . ALA A 1 186 ? -32.209 -37.769 7.690 1.00 65.19 186 ALA A C 1
ATOM 1420 O O . ALA A 1 186 ? -33.392 -37.486 7.889 1.00 65.19 186 ALA A O 1
ATOM 1421 N N . ALA A 1 187 ? -31.693 -37.962 6.474 1.00 63.00 187 ALA A N 1
ATOM 1422 C CA . ALA A 1 187 ? -32.517 -37.976 5.282 1.00 63.00 187 ALA A CA 1
ATOM 1423 C C . ALA A 1 187 ? -33.592 -39.040 5.501 1.00 63.00 187 ALA A C 1
ATOM 1425 O O . ALA A 1 187 ? -33.281 -40.219 5.690 1.00 63.00 187 ALA A O 1
ATOM 1426 N N . ILE A 1 188 ? -34.853 -38.610 5.541 1.00 63.38 188 ILE A N 1
ATOM 1427 C CA . ILE A 1 188 ? -35.982 -39.531 5.534 1.00 63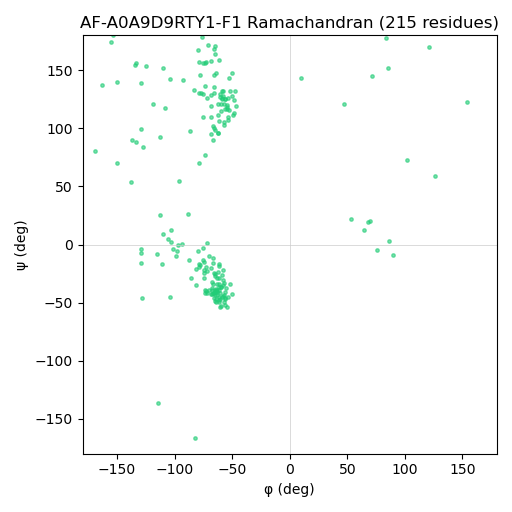.38 188 ILE A CA 1
ATOM 1428 C C . ILE A 1 188 ? -35.833 -40.319 4.228 1.00 63.38 188 ILE A C 1
ATOM 1430 O O . ILE A 1 188 ? -35.754 -39.692 3.170 1.00 63.38 188 ILE A O 1
ATOM 1434 N N . PRO A 1 189 ? -35.711 -41.658 4.262 1.00 60.62 189 PRO A N 1
ATOM 1435 C CA . PRO A 1 189 ? -35.568 -42.426 3.039 1.00 60.62 189 PRO A CA 1
ATOM 1436 C C . PRO A 1 189 ? -36.831 -42.236 2.198 1.00 60.62 189 PRO A C 1
ATOM 1438 O O . PRO A 1 189 ? -37.914 -42.686 2.572 1.00 60.62 189 PRO A O 1
ATOM 1441 N N . GLU A 1 190 ? -36.679 -41.551 1.067 1.00 61.56 190 GLU A N 1
ATOM 1442 C CA . GLU A 1 190 ? -37.687 -41.488 0.013 1.00 61.56 190 GLU A CA 1
ATOM 1443 C C . GLU A 1 190 ? -38.109 -42.926 -0.352 1.00 61.56 190 GLU A C 1
ATOM 1445 O O . GLU A 1 190 ? -37.242 -43.793 -0.544 1.00 61.56 190 GLU A O 1
ATOM 1450 N N . PRO A 1 191 ? -39.416 -43.232 -0.440 1.00 61.69 191 PRO A N 1
ATOM 1451 C CA . PRO A 1 191 ? -39.878 -44.554 -0.827 1.00 61.69 191 PRO A CA 1
ATOM 1452 C C . PRO A 1 191 ? -39.485 -44.821 -2.283 1.00 61.69 191 PRO A C 1
ATOM 1454 O O . PRO A 1 191 ? -40.141 -44.382 -3.226 1.00 61.69 191 PRO A O 1
ATOM 1457 N N . VAL A 1 192 ? -38.400 -45.572 -2.469 1.00 62.31 192 VAL A N 1
ATOM 1458 C CA . VAL A 1 192 ? -37.948 -46.030 -3.785 1.00 62.31 192 VAL A CA 1
ATOM 1459 C C . VAL A 1 192 ? -39.039 -46.913 -4.390 1.00 62.31 192 VAL A C 1
ATOM 1461 O O . VAL A 1 192 ? -39.249 -48.057 -3.973 1.00 62.31 192 VAL A O 1
ATOM 1464 N N . SER A 1 193 ? -39.746 -46.383 -5.386 1.00 67.38 193 SER A N 1
ATOM 1465 C CA . SER A 1 193 ? -40.724 -47.128 -6.170 1.00 67.38 193 SER A CA 1
ATOM 1466 C C . SER A 1 193 ? -39.996 -48.196 -6.993 1.00 67.38 193 SER A C 1
ATOM 1468 O O . SER A 1 193 ? -39.360 -47.935 -8.012 1.00 67.38 193 SER A O 1
ATOM 1470 N N . ARG A 1 194 ? -40.050 -49.448 -6.522 1.00 67.00 194 ARG A N 1
ATOM 1471 C CA . ARG A 1 194 ? -39.544 -50.604 -7.273 1.00 67.00 194 ARG A CA 1
ATOM 1472 C C . ARG A 1 194 ? -40.436 -50.843 -8.486 1.00 67.00 194 ARG A C 1
ATOM 1474 O O . ARG A 1 194 ? -41.438 -51.550 -8.399 1.00 67.00 194 ARG A O 1
ATOM 1481 N N . VAL A 1 195 ? -40.046 -50.296 -9.629 1.00 62.72 195 VAL A N 1
ATOM 1482 C CA . VAL A 1 195 ? -40.569 -50.737 -10.923 1.00 62.72 195 VAL A CA 1
ATOM 1483 C C . VAL A 1 195 ? -40.035 -52.150 -11.163 1.00 62.72 195 VAL A C 1
ATOM 1485 O O . VAL A 1 195 ? -38.834 -52.360 -11.325 1.00 62.72 195 VAL A O 1
ATOM 1488 N N . THR A 1 196 ? -40.913 -53.150 -11.103 1.00 57.06 196 THR A N 1
ATOM 1489 C CA . THR A 1 196 ? -40.536 -54.550 -11.322 1.00 57.06 196 THR A CA 1
ATOM 1490 C C . THR A 1 196 ? -40.302 -54.803 -12.823 1.00 57.06 196 THR A C 1
ATOM 1492 O O . THR A 1 196 ? -41.169 -54.493 -13.640 1.00 57.06 196 THR A O 1
ATOM 1495 N N . PRO A 1 197 ? -39.165 -55.398 -13.234 1.00 53.25 197 PRO A N 1
ATOM 1496 C CA . PRO A 1 197 ? -38.818 -55.586 -14.651 1.00 53.25 197 PRO A CA 1
ATOM 1497 C C . PRO A 1 197 ? -39.651 -56.661 -15.383 1.00 53.25 197 PRO A C 1
ATOM 1499 O O . PRO A 1 197 ? -39.458 -56.890 -16.576 1.00 53.25 197 PRO A O 1
ATOM 1502 N N . PHE A 1 198 ? -40.611 -57.309 -14.714 1.00 53.59 198 PHE A N 1
ATOM 1503 C CA . PHE A 1 198 ? -41.419 -58.389 -15.295 1.00 53.59 198 PHE A CA 1
ATOM 1504 C C . PHE A 1 198 ? -42.564 -57.913 -16.211 1.00 53.59 198 PHE A C 1
ATOM 1506 O O . PHE A 1 198 ? -43.046 -58.699 -17.027 1.00 53.59 198 PHE A O 1
ATOM 1513 N N . ALA A 1 199 ? -42.971 -56.638 -16.156 1.00 54.75 199 ALA A N 1
ATOM 1514 C CA . ALA A 1 199 ? -44.069 -56.123 -16.989 1.00 54.75 199 ALA A CA 1
ATOM 1515 C C . ALA A 1 199 ? -43.688 -55.926 -18.476 1.00 54.75 199 ALA A C 1
ATOM 1517 O O . ALA A 1 199 ? -44.544 -55.986 -19.362 1.00 54.75 199 ALA A O 1
ATOM 1518 N N . ILE A 1 200 ? -42.399 -55.744 -18.786 1.00 57.28 200 ILE A N 1
ATOM 1519 C CA . ILE A 1 200 ? -41.943 -55.449 -20.157 1.00 57.28 200 ILE A CA 1
ATOM 1520 C C . ILE A 1 200 ? -41.838 -56.735 -21.002 1.00 57.28 200 ILE A C 1
ATOM 1522 O O . ILE A 1 200 ? -42.185 -56.735 -22.184 1.00 57.28 200 ILE A O 1
ATOM 1526 N N . GLY A 1 201 ? -41.447 -57.863 -20.395 1.00 59.50 201 GLY A N 1
ATOM 1527 C CA . GLY A 1 201 ? -41.247 -59.135 -21.107 1.00 59.50 201 GLY A CA 1
ATOM 1528 C C . GLY A 1 201 ? -42.534 -59.768 -21.654 1.00 59.50 201 GLY A C 1
ATOM 1529 O O . GLY A 1 201 ? -42.551 -60.259 -22.783 1.00 59.50 201 GLY A O 1
ATOM 1530 N N . LEU A 1 202 ? -43.633 -59.707 -20.894 1.00 65.38 202 LEU A N 1
ATOM 1531 C CA . LEU A 1 202 ? -44.938 -60.244 -21.317 1.00 65.38 202 LEU A CA 1
ATOM 1532 C C . LEU A 1 202 ? -45.539 -59.463 -22.497 1.00 65.38 202 LEU A C 1
ATOM 1534 O O . LEU A 1 202 ? -46.152 -60.053 -23.387 1.00 65.38 202 LEU A O 1
ATOM 1538 N N . SER A 1 203 ? -45.297 -58.152 -22.537 1.00 63.59 203 SER A N 1
ATOM 1539 C CA . SER A 1 203 ? -45.788 -57.252 -23.585 1.00 63.59 203 SER A CA 1
ATOM 1540 C C . SER A 1 203 ? -45.137 -57.545 -24.942 1.00 63.59 203 SER A C 1
ATOM 1542 O O . SER A 1 203 ? -45.820 -57.629 -25.962 1.00 63.59 203 SER A O 1
ATOM 1544 N N . LEU A 1 204 ? -43.821 -57.784 -24.960 1.00 72.06 204 LEU A N 1
ATOM 1545 C CA . LEU A 1 204 ? -43.082 -58.095 -26.188 1.00 72.06 204 LEU A CA 1
ATOM 1546 C C . LEU A 1 204 ? -43.423 -59.488 -26.738 1.00 72.06 204 LEU A C 1
ATOM 1548 O O . LEU A 1 204 ? -43.586 -59.643 -27.949 1.00 72.06 204 LEU A O 1
ATOM 1552 N N . LEU A 1 205 ? -43.605 -60.492 -25.870 1.00 77.75 205 LEU A N 1
ATOM 1553 C CA . LEU A 1 205 ? -43.974 -61.846 -26.296 1.00 77.75 205 LEU A CA 1
ATOM 1554 C C . LEU A 1 205 ? -45.363 -61.877 -26.963 1.00 77.75 205 LEU A C 1
ATOM 1556 O O . LEU A 1 205 ? -45.547 -62.543 -27.983 1.00 77.75 205 LEU A O 1
ATOM 1560 N N . ALA A 1 206 ? -46.326 -61.120 -26.428 1.00 78.69 206 ALA A N 1
ATOM 1561 C CA . ALA A 1 206 ? -47.670 -61.012 -26.995 1.00 78.69 206 ALA A CA 1
ATOM 1562 C C . ALA A 1 206 ? -47.665 -60.358 -28.388 1.00 78.69 206 ALA A C 1
ATOM 1564 O O . ALA A 1 206 ? -48.340 -60.846 -29.296 1.00 78.69 206 ALA A O 1
ATOM 1565 N N . VAL A 1 207 ? -46.861 -59.305 -28.587 1.00 81.75 207 VAL A N 1
ATOM 1566 C CA . VAL A 1 207 ? -46.706 -58.644 -29.896 1.00 81.75 207 VAL A CA 1
ATOM 1567 C C . VAL A 1 207 ? -46.063 -59.588 -30.914 1.00 81.75 207 VAL A C 1
ATOM 1569 O O . VAL A 1 207 ? -46.555 -59.701 -32.036 1.00 81.75 207 VAL A O 1
ATOM 1572 N N . VAL A 1 208 ? -45.020 -60.328 -30.530 1.00 83.06 208 VAL A N 1
ATOM 1573 C CA . VAL A 1 208 ? -44.371 -61.307 -31.419 1.00 83.06 208 VAL A CA 1
ATOM 1574 C C . VAL A 1 208 ? -45.337 -62.430 -31.813 1.00 83.06 208 VAL A C 1
ATOM 1576 O O . VAL A 1 208 ? -45.424 -62.775 -32.993 1.00 83.06 208 VAL A O 1
ATOM 1579 N N . LEU A 1 209 ? -46.113 -62.966 -30.865 1.00 83.69 209 LEU A N 1
ATOM 1580 C CA . LEU A 1 209 ? -47.118 -63.999 -31.141 1.00 83.69 209 LEU A CA 1
ATOM 1581 C C . LEU A 1 209 ? -48.245 -63.486 -32.051 1.00 83.69 209 LEU A C 1
ATOM 1583 O O . LEU A 1 209 ? -48.688 -64.212 -32.945 1.00 83.69 209 LEU A O 1
ATOM 1587 N N . LEU A 1 210 ? -48.682 -62.237 -31.866 1.00 84.88 210 LEU A N 1
ATOM 1588 C CA . LEU A 1 210 ? -49.689 -61.604 -32.716 1.00 84.88 210 LEU A CA 1
ATOM 1589 C C . LEU A 1 210 ? -49.175 -61.432 -34.153 1.00 84.88 210 LEU A C 1
ATOM 1591 O O . LEU A 1 210 ? -49.846 -61.849 -35.097 1.00 84.88 210 LEU A O 1
ATOM 1595 N N . LEU A 1 211 ? -47.967 -60.887 -34.322 1.00 85.38 211 LEU A N 1
ATOM 1596 C CA . LEU A 1 211 ? -47.345 -60.695 -35.637 1.00 85.38 211 LEU A CA 1
ATOM 1597 C C . LEU A 1 211 ? -47.092 -62.030 -36.352 1.00 85.38 211 LEU A C 1
ATOM 1599 O O . LEU A 1 211 ? -47.340 -62.151 -37.552 1.00 85.38 211 LEU A O 1
ATOM 1603 N N . TRP A 1 212 ? -46.667 -63.061 -35.620 1.00 82.88 212 TRP A N 1
ATOM 1604 C CA . TRP A 1 212 ? -46.494 -64.407 -36.166 1.00 82.88 212 TRP A CA 1
ATOM 1605 C C . TRP A 1 212 ? -47.818 -65.023 -36.635 1.00 82.88 212 TRP A C 1
ATOM 1607 O O . TRP A 1 212 ? -47.867 -65.646 -37.696 1.00 82.88 212 TRP A O 1
ATOM 1617 N N . ARG A 1 213 ? -48.911 -64.814 -35.887 1.00 84.75 213 ARG A N 1
ATOM 1618 C CA . ARG A 1 213 ? -50.247 -65.300 -36.262 1.00 84.75 213 ARG A CA 1
ATOM 1619 C C . ARG A 1 213 ? -50.798 -64.585 -37.496 1.00 84.75 213 ARG A C 1
ATOM 1621 O O . ARG A 1 213 ? -51.428 -65.242 -38.320 1.00 84.75 213 ARG A O 1
ATOM 1628 N N . ILE A 1 214 ? -50.552 -63.280 -37.634 1.00 84.75 214 ILE A N 1
ATOM 1629 C CA . ILE A 1 214 ? -50.949 -62.500 -38.818 1.00 84.75 214 ILE A CA 1
ATOM 1630 C C . ILE A 1 214 ? -50.197 -62.989 -40.063 1.00 84.75 214 ILE A C 1
ATOM 1632 O O . ILE A 1 214 ? -50.803 -63.126 -41.114 1.00 84.75 214 ILE A O 1
ATOM 1636 N N . ARG A 1 215 ? -48.907 -63.328 -39.943 1.00 79.50 215 ARG A N 1
ATOM 1637 C CA . ARG A 1 215 ? -48.076 -63.781 -41.074 1.00 79.50 215 ARG A CA 1
ATOM 1638 C C . ARG A 1 215 ? -48.357 -65.220 -41.541 1.00 79.50 215 ARG A C 1
ATOM 1640 O O . ARG A 1 215 ? -47.865 -65.618 -42.591 1.00 79.50 215 ARG A O 1
ATOM 1647 N N . ARG A 1 216 ? -49.086 -66.020 -40.753 1.00 78.38 216 ARG A N 1
ATOM 1648 C CA . ARG A 1 216 ? -49.453 -67.415 -41.077 1.00 78.38 216 ARG A CA 1
ATOM 1649 C C . ARG A 1 216 ? -50.856 -67.579 -41.677 1.00 78.38 216 ARG A C 1
ATOM 1651 O O . ARG A 1 216 ? -51.249 -68.715 -41.937 1.00 78.38 216 ARG A O 1
ATOM 1658 N N . ARG A 1 217 ? -51.609 -66.493 -41.845 1.00 65.06 217 ARG A N 1
ATOM 1659 C CA . ARG A 1 217 ? -52.863 -66.463 -42.611 1.00 65.06 217 ARG A CA 1
ATOM 1660 C C . ARG A 1 217 ? -52.596 -65.925 -44.005 1.00 65.06 217 ARG A C 1
ATOM 1662 O O . ARG A 1 217 ? -53.308 -66.386 -44.916 1.00 65.06 217 ARG A O 1
#

Solvent-accessible surface area (backbone atoms only — not comparable to full-atom values): 13500 Å² total; per-residue (Å²): 132,89,79,91,83,88,78,84,86,86,89,83,88,87,76,84,79,67,81,81,76,76,75,74,76,74,75,82,78,81,66,75,84,58,80,69,82,70,61,99,79,59,52,58,32,54,56,6,44,46,48,33,54,76,60,36,24,91,48,22,23,82,72,19,65,6,63,37,72,77,53,42,68,72,45,59,82,87,64,51,52,57,58,38,72,62,38,27,16,98,45,38,40,92,96,50,58,69,64,74,95,73,46,63,41,60,29,44,91,73,48,51,38,91,25,67,16,45,45,54,44,34,52,46,44,38,65,56,25,39,85,93,48,52,47,71,54,50,74,67,52,32,42,17,31,42,39,22,41,30,38,77,40,71,71,42,85,73,86,58,84,72,44,94,90,52,22,69,76,39,69,45,45,72,76,78,75,71,75,72,79,69,79,69,75,78,75,77,82,74,84,78,80,80,79,70,79,68,68,61,59,60,55,54,53,52,52,52,53,50,55,53,54,62,74,74,110

Mean predicted aligned error: 15.4 Å

Nearest PDB structures (foldseek):
  2xts-assembly1_B  TM=4.917E-01  e=2.782E-04  Paracoccus pantotrophus

Sequence (217 aa):
MASVGVALLIAGLLFDTGPAYSQAQATPTFDRLAQPTLPADPNQADQGSQVYWLSCLPCHGDRGQGLTEEFIQTYPEEDRNCWTSGCHGARPYEDGFTIPKYIPPVIGEGTLQKFSNAAALRSYIHAAMPYWDPGSLTEEQTWQVTAFMLREGGLWDDSVELNASNADLVLLGLPTATPTPQPLPAAIPEPVSRVTPFAIGLSLLAVVLLLWRIRRR